Protein AF-A0A8X7RQM5-F1 (afdb_monomer)

Mean predicted aligned error: 11.2 Å

Foldseek 3Di:
DLVVLLVVLQVLVVVLVVCVPDPVCVVCDPVNSVVSVVVSVVSLVVSLCVLCVQLVVLADDPPDDDDDLVRLLSSLVSNVVSLVVSLVVQLQAARPDPVSLVVSLCVNLVPRLVRVQVSCVRRVVVNVVPPPCVVSCPDDSVVVSVSSVSGRHNPDPPPPPDDDDDDDDDDDDDDDDDDDDD

Structure (mmCIF, N/CA/C/O backbone):
data_AF-A0A8X7RQM5-F1
#
_entry.id   AF-A0A8X7RQM5-F1
#
loop_
_atom_site.group_PDB
_atom_site.id
_atom_site.type_symbol
_atom_site.label_atom_id
_atom_site.label_alt_id
_atom_site.label_comp_id
_atom_site.label_asym_id
_atom_site.label_entity_id
_atom_site.label_seq_id
_atom_site.pdbx_PDB_ins_code
_atom_site.Cartn_x
_atom_site.Cartn_y
_atom_site.Cartn_z
_atom_site.occupancy
_atom_site.B_iso_or_equiv
_atom_site.auth_seq_id
_atom_site.auth_comp_id
_atom_site.auth_asym_id
_atom_site.auth_atom_id
_atom_site.pdbx_PDB_model_num
ATOM 1 N N . MET A 1 1 ? 7.655 12.653 2.291 1.00 61.81 1 MET A N 1
ATOM 2 C CA . MET A 1 1 ? 8.590 11.586 1.865 1.00 61.81 1 MET A CA 1
ATOM 3 C C . MET A 1 1 ? 7.968 10.531 0.942 1.00 61.81 1 MET A C 1
ATOM 5 O O . MET A 1 1 ? 8.646 10.142 0.006 1.00 61.81 1 MET A O 1
ATOM 9 N N . CYS A 1 2 ? 6.712 10.083 1.116 1.00 83.50 2 CYS A N 1
ATOM 10 C CA . CYS A 1 2 ? 6.133 9.060 0.216 1.00 83.50 2 CYS A CA 1
ATOM 11 C C . CYS A 1 2 ? 6.064 9.507 -1.263 1.00 83.50 2 CYS A C 1
ATOM 13 O O . CYS A 1 2 ? 6.411 8.734 -2.148 1.00 83.50 2 CYS A O 1
ATOM 15 N N . LEU A 1 3 ? 5.742 10.779 -1.536 1.00 84.88 3 LEU A N 1
ATOM 16 C CA . LEU A 1 3 ? 5.613 11.294 -2.907 1.00 84.88 3 LEU A CA 1
ATOM 17 C C . LEU A 1 3 ? 6.927 11.230 -3.715 1.00 84.88 3 LEU A C 1
ATOM 19 O O . LEU A 1 3 ? 6.908 11.020 -4.922 1.00 84.88 3 LEU A O 1
ATOM 23 N N . SER A 1 4 ? 8.081 11.343 -3.052 1.00 88.38 4 SER A N 1
ATOM 24 C CA . SER A 1 4 ? 9.387 11.198 -3.705 1.00 88.38 4 SER A CA 1
ATOM 25 C C . SER A 1 4 ? 9.613 9.765 -4.195 1.00 88.38 4 SER A C 1
ATOM 27 O O . SER A 1 4 ? 10.085 9.564 -5.310 1.00 88.38 4 SER A O 1
ATOM 29 N N . TYR A 1 5 ? 9.238 8.760 -3.393 1.00 87.75 5 TYR A N 1
ATOM 30 C CA . TYR A 1 5 ? 9.305 7.359 -3.820 1.00 87.75 5 TYR A CA 1
ATOM 31 C C . TYR A 1 5 ? 8.313 7.064 -4.940 1.00 87.75 5 TYR A C 1
ATOM 33 O O . TYR A 1 5 ? 8.673 6.374 -5.886 1.00 87.75 5 TYR A O 1
ATOM 41 N N . PHE A 1 6 ? 7.111 7.635 -4.867 1.00 87.31 6 PHE A N 1
ATOM 42 C CA . PHE A 1 6 ? 6.110 7.534 -5.923 1.00 87.31 6 PHE A CA 1
ATOM 43 C C . PHE A 1 6 ? 6.647 8.022 -7.275 1.00 87.31 6 PHE A C 1
ATOM 45 O O . PHE A 1 6 ? 6.603 7.296 -8.266 1.00 87.31 6 PHE A O 1
ATOM 52 N N . PHE A 1 7 ? 7.239 9.220 -7.295 1.00 88.69 7 PHE A N 1
ATOM 53 C CA . PHE A 1 7 ? 7.848 9.776 -8.499 1.00 88.69 7 PHE A CA 1
ATOM 54 C C . PHE A 1 7 ? 8.949 8.859 -9.047 1.00 88.69 7 PHE A C 1
ATOM 56 O O . PHE A 1 7 ? 8.970 8.567 -10.240 1.00 88.69 7 PHE A O 1
ATOM 63 N N . ILE A 1 8 ? 9.837 8.356 -8.185 1.00 90.56 8 ILE A N 1
ATOM 64 C CA . ILE A 1 8 ? 10.909 7.440 -8.600 1.00 90.56 8 ILE A CA 1
ATOM 65 C C . ILE A 1 8 ? 10.337 6.158 -9.211 1.00 90.56 8 ILE A C 1
ATOM 67 O O . ILE A 1 8 ? 10.833 5.713 -10.241 1.00 90.56 8 ILE A O 1
ATOM 71 N N . VAL A 1 9 ? 9.311 5.573 -8.596 1.00 91.62 9 VAL A N 1
ATOM 72 C CA . VAL A 1 9 ? 8.673 4.337 -9.064 1.00 91.62 9 VAL A CA 1
ATOM 73 C C . VAL A 1 9 ? 8.068 4.527 -10.455 1.00 91.62 9 VAL A C 1
A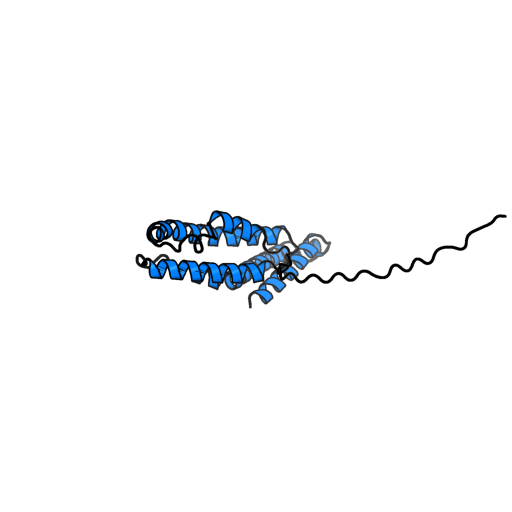TOM 75 O O . VAL A 1 9 ? 8.386 3.744 -11.347 1.00 91.62 9 VAL A O 1
ATOM 78 N N . ASN A 1 10 ? 7.294 5.595 -10.672 1.00 91.50 10 ASN A N 1
ATOM 79 C CA . ASN A 1 10 ? 6.702 5.893 -11.981 1.00 91.50 10 ASN A CA 1
ATOM 80 C C . ASN A 1 10 ? 7.767 6.105 -13.062 1.00 91.50 10 ASN A C 1
ATOM 82 O O . ASN A 1 10 ? 7.733 5.459 -14.107 1.00 91.50 10 ASN A O 1
ATOM 86 N N . ASN A 1 11 ? 8.746 6.975 -12.797 1.00 93.88 11 ASN A N 1
ATOM 87 C CA . ASN A 1 11 ? 9.779 7.295 -13.783 1.00 93.88 11 ASN A CA 1
ATOM 88 C C . ASN A 1 11 ? 10.662 6.084 -14.099 1.00 93.88 11 ASN A C 1
ATOM 90 O O . ASN A 1 11 ? 10.985 5.827 -15.257 1.00 93.88 11 ASN A O 1
ATOM 94 N N . LEU A 1 12 ? 11.057 5.319 -13.081 1.00 92.75 12 LEU A N 1
ATOM 95 C CA . LEU A 1 12 ? 11.904 4.150 -13.282 1.00 92.75 12 LEU A CA 1
ATOM 96 C C . LEU A 1 12 ? 11.155 3.039 -14.023 1.00 92.75 12 LEU A C 1
ATOM 98 O O . LEU A 1 12 ? 11.743 2.403 -14.895 1.00 92.75 12 LEU A O 1
ATOM 102 N N . GLN A 1 13 ? 9.870 2.838 -13.723 1.00 93.50 13 GLN A N 1
ATOM 103 C CA . GLN A 1 13 ? 9.036 1.892 -14.457 1.00 93.50 13 GLN A CA 1
ATOM 104 C C . GLN A 1 13 ? 8.901 2.296 -15.928 1.00 93.50 13 GLN A C 1
ATOM 106 O O . GLN A 1 13 ? 9.092 1.450 -16.800 1.00 93.50 13 GLN A O 1
ATOM 111 N N . PHE A 1 14 ? 8.669 3.580 -16.216 1.00 93.75 14 PHE A N 1
ATOM 112 C CA . PHE A 1 14 ? 8.639 4.093 -17.587 1.00 93.75 14 PHE A CA 1
ATOM 113 C C . PHE A 1 14 ? 9.943 3.790 -18.340 1.00 93.75 14 PHE A C 1
ATOM 115 O O . PHE A 1 14 ? 9.919 3.264 -19.456 1.00 93.75 14 PHE A O 1
ATOM 122 N N . VAL A 1 15 ? 11.094 4.052 -17.714 1.00 94.94 15 VAL A N 1
ATOM 123 C CA . VAL A 1 15 ? 12.411 3.749 -18.293 1.00 94.94 15 VAL A CA 1
ATOM 124 C C . VAL A 1 15 ? 12.578 2.246 -18.540 1.00 94.94 15 VAL A C 1
ATOM 126 O O . VAL A 1 15 ? 13.011 1.851 -19.620 1.00 94.94 15 VAL A O 1
ATOM 129 N N . VAL A 1 16 ? 12.201 1.393 -17.583 1.00 94.75 16 VAL A N 1
ATOM 130 C CA . VAL A 1 16 ? 12.267 -0.073 -17.724 1.00 94.75 16 VAL A CA 1
ATOM 131 C C . VAL A 1 16 ? 11.396 -0.559 -18.885 1.00 94.75 16 VAL A C 1
ATOM 133 O O . VAL A 1 16 ? 11.859 -1.351 -19.708 1.00 94.75 16 VAL A O 1
ATOM 136 N N . VAL A 1 17 ? 10.158 -0.071 -18.996 1.00 93.38 17 VAL A N 1
ATOM 137 C CA . VAL A 1 17 ? 9.234 -0.417 -20.090 1.00 93.38 17 VAL A CA 1
ATOM 138 C C . VAL A 1 17 ? 9.771 0.065 -21.439 1.00 93.38 17 VAL A C 1
ATOM 140 O O . VAL A 1 17 ? 9.736 -0.684 -22.420 1.00 93.38 17 VAL A O 1
ATOM 143 N N . THR A 1 18 ? 10.331 1.273 -21.488 1.00 94.38 18 THR A N 1
ATOM 144 C CA . THR A 1 18 ? 10.939 1.844 -22.699 1.00 94.38 18 THR A CA 1
ATOM 145 C C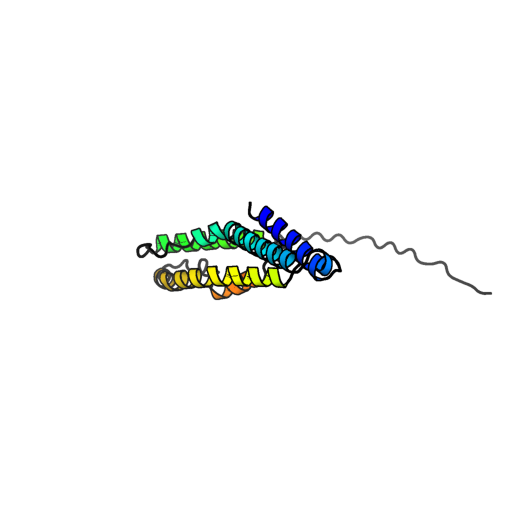 . THR A 1 18 ? 12.146 1.027 -23.147 1.00 94.38 18 THR A C 1
ATOM 147 O O . THR A 1 18 ? 12.256 0.661 -24.315 1.00 94.38 18 THR A O 1
ATOM 150 N N . VAL A 1 19 ? 13.047 0.664 -22.232 1.00 94.44 19 VAL A N 1
ATOM 151 C CA . VAL A 1 19 ? 14.195 -0.185 -22.576 1.00 94.44 19 VAL A CA 1
ATOM 152 C C . VAL A 1 19 ? 13.724 -1.551 -23.061 1.00 94.44 19 VAL A C 1
ATOM 154 O O . VAL A 1 19 ? 14.210 -2.018 -24.087 1.00 94.44 19 VAL A O 1
ATOM 157 N N . ARG A 1 20 ? 12.740 -2.164 -22.389 1.00 93.69 20 ARG A N 1
ATOM 158 C CA . ARG A 1 20 ? 12.203 -3.484 -22.757 1.00 93.69 20 ARG A CA 1
ATOM 159 C C . ARG A 1 20 ? 11.578 -3.509 -24.157 1.00 93.69 20 ARG A C 1
ATOM 161 O O . ARG A 1 20 ? 11.661 -4.534 -24.826 1.00 93.69 20 ARG A O 1
ATOM 168 N N . SER A 1 21 ? 10.953 -2.411 -24.579 1.00 93.69 21 SER A N 1
ATOM 169 C CA . SER A 1 21 ? 10.219 -2.300 -25.850 1.00 93.69 21 SER A CA 1
ATOM 170 C C . SER A 1 21 ? 11.042 -1.737 -27.015 1.00 93.69 21 SER A C 1
ATOM 172 O O . SER A 1 21 ? 10.565 -1.720 -28.148 1.00 93.69 21 SER A O 1
ATOM 174 N N . THR A 1 22 ? 12.281 -1.302 -26.776 1.00 95.25 22 THR A N 1
ATOM 175 C CA . THR A 1 22 ? 13.146 -0.692 -27.797 1.00 95.25 22 THR A CA 1
ATOM 176 C C . THR A 1 22 ? 14.409 -1.516 -28.045 1.00 95.25 22 THR A C 1
ATOM 178 O O . THR A 1 22 ? 14.737 -2.457 -27.322 1.00 95.25 22 THR A O 1
ATOM 181 N N . ARG A 1 23 ? 15.189 -1.119 -29.059 1.00 94.25 23 ARG A N 1
ATOM 182 C CA . ARG A 1 23 ? 16.509 -1.709 -29.358 1.00 94.25 23 ARG A CA 1
ATOM 183 C C . ARG A 1 23 ? 17.528 -1.526 -28.225 1.00 94.25 23 ARG A C 1
ATOM 185 O O . ARG A 1 23 ? 18.587 -2.143 -28.248 1.00 94.25 23 ARG A O 1
ATOM 192 N N . LEU A 1 24 ? 17.220 -0.707 -27.217 1.00 94.12 24 LEU A N 1
ATOM 193 C CA . LEU A 1 24 ? 18.066 -0.564 -26.035 1.00 94.12 24 LEU A CA 1
ATOM 194 C C . LEU A 1 24 ? 18.160 -1.871 -25.246 1.00 94.12 24 LEU A C 1
ATOM 196 O O . LEU A 1 24 ? 19.205 -2.117 -24.650 1.00 94.12 24 LEU A O 1
ATOM 200 N N . LYS A 1 25 ? 17.143 -2.746 -25.298 1.00 94.12 25 LYS A N 1
ATOM 201 C CA . LYS A 1 25 ? 17.209 -4.070 -24.666 1.00 94.12 25 LYS A CA 1
ATOM 202 C C . LYS A 1 25 ? 18.421 -4.878 -25.139 1.00 94.12 25 LYS A C 1
ATOM 204 O O . LYS A 1 25 ? 19.134 -5.428 -24.309 1.00 94.12 25 LYS A O 1
ATOM 209 N N . SER A 1 26 ? 18.684 -4.931 -26.448 1.00 93.81 26 SER A N 1
ATOM 210 C CA . SER A 1 26 ? 19.821 -5.694 -26.987 1.00 93.81 26 SER A CA 1
ATOM 211 C C . SER A 1 26 ? 21.176 -5.060 -26.674 1.00 93.81 26 SER A C 1
ATOM 213 O O . SER A 1 26 ? 22.181 -5.758 -26.679 1.00 93.81 26 SER A O 1
ATOM 215 N N . LEU A 1 27 ? 21.210 -3.749 -26.414 1.00 95.38 27 LEU A N 1
ATOM 216 C CA . LEU A 1 27 ? 22.435 -3.027 -26.055 1.00 95.38 27 LEU A CA 1
ATOM 217 C C . LEU A 1 27 ? 22.758 -3.139 -24.560 1.00 95.38 27 LEU A C 1
ATOM 219 O O . LEU A 1 27 ? 23.921 -3.259 -24.192 1.00 95.38 27 LEU A O 1
ATOM 223 N N . LEU A 1 28 ? 21.738 -3.074 -23.701 1.00 95.31 28 LEU A N 1
ATOM 224 C CA . LEU A 1 28 ? 21.888 -3.071 -22.243 1.00 95.31 28 LEU A CA 1
ATOM 225 C C . LEU A 1 28 ? 21.843 -4.478 -21.629 1.00 95.31 28 LEU A C 1
ATOM 227 O O . LEU A 1 28 ? 22.391 -4.686 -20.548 1.00 95.31 28 LEU A O 1
ATOM 231 N N . GLY A 1 29 ? 21.206 -5.432 -22.309 1.00 94.56 29 GLY A N 1
ATOM 232 C CA . GLY A 1 29 ? 21.066 -6.815 -21.861 1.00 94.56 29 GLY A CA 1
ATOM 233 C C . GLY A 1 29 ? 19.965 -7.038 -20.817 1.00 94.56 29 GLY A C 1
ATOM 234 O O . GLY A 1 29 ? 19.431 -6.107 -20.205 1.00 94.56 29 GLY A O 1
ATOM 235 N N . ASP A 1 30 ? 19.622 -8.311 -20.604 1.00 94.44 30 ASP A N 1
ATOM 236 C CA . ASP A 1 30 ? 18.567 -8.730 -19.668 1.00 94.44 30 ASP A CA 1
ATOM 237 C C . ASP A 1 30 ? 18.955 -8.524 -18.190 1.00 94.44 30 ASP A C 1
ATOM 239 O O . ASP A 1 30 ? 18.091 -8.251 -17.350 1.00 94.44 30 ASP A O 1
ATOM 243 N N . ASP A 1 31 ? 20.250 -8.565 -17.863 1.00 95.69 31 ASP A N 1
ATOM 244 C CA . ASP A 1 31 ? 20.752 -8.297 -16.507 1.00 95.69 31 ASP A CA 1
ATOM 245 C C . ASP A 1 31 ? 20.433 -6.870 -16.057 1.00 95.69 31 ASP A C 1
ATOM 247 O O . ASP A 1 31 ? 20.040 -6.624 -14.910 1.00 95.69 31 ASP A O 1
ATOM 251 N N . TRP A 1 32 ? 20.559 -5.912 -16.981 1.00 96.50 32 TRP A N 1
ATOM 252 C CA . TRP A 1 32 ? 20.212 -4.525 -16.717 1.00 96.50 32 TRP A CA 1
ATOM 253 C C . TRP A 1 32 ? 18.722 -4.399 -16.394 1.00 96.50 32 TRP A C 1
ATOM 255 O O . TRP A 1 32 ? 18.376 -3.770 -15.391 1.00 96.50 32 TRP A O 1
ATOM 265 N N . LEU A 1 33 ? 17.846 -5.040 -17.177 1.00 94.69 33 LEU A N 1
ATOM 266 C CA . LEU A 1 33 ? 16.399 -5.033 -16.933 1.00 94.69 33 LEU A CA 1
ATOM 267 C C . LEU A 1 33 ? 16.067 -5.643 -15.572 1.00 94.69 33 LEU A C 1
ATOM 269 O O . LEU A 1 33 ? 15.414 -4.992 -14.756 1.00 94.69 33 LEU A O 1
ATOM 273 N N . THR A 1 34 ? 16.599 -6.829 -15.284 1.00 95.25 34 THR A N 1
ATOM 274 C CA . THR A 1 34 ? 16.370 -7.546 -14.021 1.00 95.25 34 THR A CA 1
ATOM 275 C C . THR A 1 34 ? 16.760 -6.692 -12.811 1.00 95.25 34 THR A C 1
ATOM 277 O O . THR A 1 34 ? 16.004 -6.570 -11.840 1.00 95.25 34 THR A O 1
ATOM 280 N N . LYS A 1 35 ? 17.920 -6.025 -12.876 1.00 96.38 35 LYS A N 1
ATOM 281 C CA . LYS A 1 35 ? 18.400 -5.128 -11.817 1.00 96.38 35 LYS A CA 1
ATOM 282 C C . LYS A 1 35 ? 17.489 -3.914 -11.621 1.00 96.38 35 LYS A C 1
ATOM 284 O O . LYS A 1 35 ? 17.233 -3.518 -10.481 1.00 96.38 35 LYS A O 1
ATOM 289 N N . HIS A 1 36 ? 17.009 -3.306 -12.704 1.00 95.69 36 HIS A N 1
ATOM 290 C CA . HIS A 1 36 ? 16.169 -2.109 -12.618 1.00 95.69 36 HIS A CA 1
ATOM 291 C C . HIS A 1 36 ? 14.736 -2.448 -12.195 1.00 95.69 36 HIS A C 1
ATOM 293 O O . HIS A 1 36 ? 14.182 -1.732 -11.365 1.00 95.69 36 HIS A O 1
ATOM 299 N N . GLU A 1 37 ? 14.181 -3.579 -12.627 1.00 93.44 37 GLU A N 1
ATOM 300 C CA . GLU A 1 37 ? 12.908 -4.110 -12.121 1.00 93.44 37 GLU A CA 1
ATOM 301 C C . GLU A 1 37 ? 12.965 -4.396 -10.614 1.00 93.44 37 GLU A C 1
ATOM 303 O O . GLU A 1 37 ? 12.049 -4.040 -9.871 1.00 93.44 37 GLU A O 1
ATOM 308 N N . ALA A 1 38 ? 14.062 -4.987 -10.128 1.00 94.56 38 ALA A N 1
ATOM 309 C CA . ALA A 1 38 ? 14.270 -5.180 -8.692 1.00 94.56 38 ALA A CA 1
ATOM 310 C C . ALA A 1 38 ? 14.309 -3.845 -7.932 1.00 94.56 38 ALA A C 1
ATOM 312 O O . ALA A 1 38 ? 13.778 -3.733 -6.824 1.00 94.56 38 ALA A O 1
ATOM 313 N N . LYS A 1 39 ? 14.887 -2.809 -8.545 1.00 94.75 39 LYS A N 1
ATOM 314 C CA . LYS A 1 39 ? 14.932 -1.462 -7.976 1.00 94.75 39 LYS A CA 1
ATOM 315 C C . LYS A 1 39 ? 13.548 -0.798 -7.957 1.00 94.75 39 LYS A C 1
ATOM 317 O O . LYS A 1 39 ? 13.215 -0.188 -6.942 1.00 94.75 39 LYS A O 1
ATOM 322 N N . VAL A 1 40 ? 12.732 -0.963 -9.007 1.00 93.81 40 VAL A N 1
ATOM 323 C CA . VAL A 1 40 ? 11.319 -0.527 -9.019 1.00 93.81 40 VAL A CA 1
ATOM 324 C C . VAL A 1 40 ? 10.571 -1.163 -7.853 1.00 93.81 40 VAL A C 1
ATOM 326 O O . VAL A 1 40 ? 10.003 -0.437 -7.039 1.00 93.81 40 VAL A O 1
ATOM 329 N N . ARG A 1 41 ? 10.649 -2.494 -7.706 1.00 93.19 41 ARG A N 1
ATOM 330 C CA . ARG A 1 41 ? 10.003 -3.221 -6.599 1.00 93.19 41 ARG A CA 1
ATOM 331 C C . ARG A 1 41 ? 10.444 -2.703 -5.230 1.00 93.19 41 ARG A C 1
ATOM 333 O O . ARG A 1 41 ? 9.601 -2.373 -4.403 1.00 93.19 41 ARG A O 1
ATOM 340 N N . SER A 1 42 ? 11.748 -2.525 -5.017 1.00 94.12 42 SER A N 1
ATOM 341 C CA . SER A 1 42 ? 12.269 -1.997 -3.747 1.00 94.12 42 SER A CA 1
ATOM 342 C C . SER A 1 42 ? 11.753 -0.587 -3.425 1.00 94.12 42 SER A C 1
ATOM 344 O O . SER A 1 42 ? 11.474 -0.276 -2.265 1.00 94.12 42 SER A O 1
ATOM 346 N N . TYR A 1 43 ? 11.621 0.296 -4.420 1.00 93.75 43 TYR A N 1
ATOM 347 C CA . TYR A 1 43 ? 11.050 1.624 -4.181 1.00 93.75 43 TYR A CA 1
ATOM 348 C C . TYR A 1 43 ? 9.535 1.594 -3.997 1.00 93.75 43 TYR A C 1
ATOM 350 O O . TYR A 1 43 ? 9.036 2.366 -3.179 1.00 93.75 43 TYR A O 1
ATOM 358 N N . ALA A 1 44 ? 8.820 0.700 -4.682 1.00 92.88 44 ALA A N 1
ATOM 359 C CA . ALA A 1 44 ? 7.388 0.503 -4.482 1.00 92.88 44 ALA A CA 1
ATOM 360 C C . ALA A 1 44 ? 7.092 0.047 -3.045 1.00 92.88 44 ALA A C 1
ATOM 362 O O . ALA A 1 44 ? 6.224 0.615 -2.389 1.00 92.88 44 ALA A O 1
ATOM 363 N N . GLU A 1 45 ? 7.889 -0.871 -2.495 1.00 92.56 45 GLU A N 1
ATOM 364 C CA . GLU A 1 45 ? 7.791 -1.290 -1.090 1.00 92.56 45 GLU A CA 1
ATOM 365 C C . GLU A 1 45 ? 8.066 -0.138 -0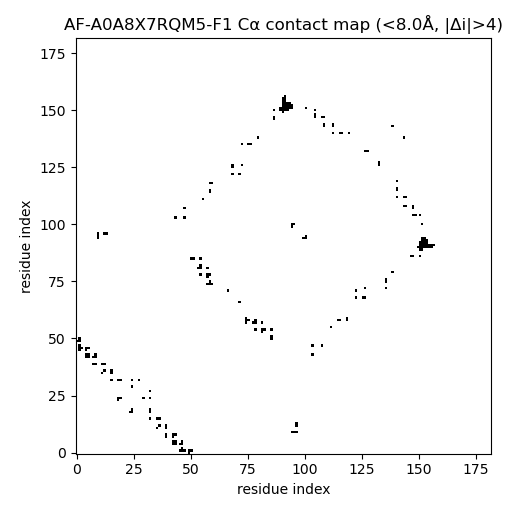.109 1.00 92.56 45 GLU A C 1
ATOM 367 O O . GLU A 1 45 ? 7.363 0.023 0.892 1.00 92.56 45 GLU A O 1
ATOM 372 N N . LYS A 1 46 ? 9.075 0.701 -0.388 1.00 93.31 46 LYS A N 1
ATOM 373 C CA . LYS A 1 46 ? 9.379 1.889 0.433 1.00 93.31 46 LYS A CA 1
ATOM 374 C C . LYS A 1 46 ? 8.256 2.916 0.376 1.00 93.31 46 LYS A C 1
ATOM 376 O O . LYS A 1 46 ? 7.915 3.496 1.408 1.00 93.31 46 LYS A O 1
ATOM 381 N N . TYR A 1 47 ? 7.695 3.135 -0.810 1.00 93.50 47 TYR A N 1
ATOM 382 C CA . TYR A 1 47 ? 6.522 3.973 -1.005 1.00 93.50 47 TYR A CA 1
ATOM 383 C C . TYR A 1 47 ? 5.346 3.442 -0.184 1.00 93.50 47 TYR A C 1
ATOM 385 O O . TYR A 1 47 ? 4.801 4.187 0.625 1.00 93.50 47 TYR A O 1
ATOM 393 N N . GLU A 1 48 ? 5.016 2.158 -0.332 1.00 93.12 48 GLU A N 1
ATOM 394 C CA . GLU A 1 48 ? 3.909 1.501 0.360 1.00 93.12 48 GLU A CA 1
ATOM 395 C C . GLU A 1 48 ? 4.046 1.665 1.878 1.00 93.12 48 GLU A C 1
ATOM 397 O O . GLU A 1 48 ? 3.154 2.195 2.543 1.00 93.12 48 GLU A O 1
ATOM 402 N N . LYS A 1 49 ? 5.218 1.324 2.422 1.00 93.25 49 LYS A N 1
ATOM 403 C CA . LYS A 1 49 ? 5.510 1.491 3.846 1.00 93.25 49 LYS A CA 1
ATOM 404 C C . LYS A 1 49 ? 5.342 2.946 4.282 1.00 93.25 49 LYS A C 1
ATOM 406 O O . LYS A 1 49 ? 4.675 3.210 5.275 1.00 93.25 49 LYS A O 1
ATOM 411 N N . ALA A 1 50 ? 5.916 3.897 3.548 1.00 92.75 50 ALA A N 1
ATOM 412 C CA . ALA A 1 50 ? 5.852 5.312 3.905 1.00 92.75 50 ALA A CA 1
ATOM 413 C C . ALA A 1 50 ? 4.435 5.905 3.789 1.00 92.75 50 ALA A C 1
ATOM 415 O O . ALA A 1 50 ? 4.088 6.797 4.561 1.00 92.75 50 ALA A O 1
ATOM 416 N N . ALA A 1 51 ? 3.635 5.441 2.829 1.00 92.62 51 ALA A N 1
ATOM 417 C CA . ALA A 1 51 ? 2.280 5.924 2.577 1.00 92.62 51 ALA A CA 1
ATOM 418 C C . ALA A 1 51 ? 1.272 5.389 3.603 1.00 92.62 51 ALA A C 1
ATOM 420 O O . ALA A 1 51 ? 0.375 6.124 4.017 1.00 92.62 51 ALA A O 1
ATOM 421 N N . TRP A 1 52 ? 1.444 4.140 4.043 1.00 94.81 52 TRP A N 1
ATOM 422 C CA . TRP A 1 52 ? 0.460 3.427 4.860 1.00 94.81 52 TRP A CA 1
ATOM 423 C C . TRP A 1 52 ? 0.886 3.218 6.317 1.00 94.81 52 TRP A C 1
ATOM 425 O O . TRP A 1 52 ? 0.085 2.737 7.115 1.00 94.81 52 TRP A O 1
ATOM 435 N N . THR A 1 53 ? 2.099 3.626 6.717 1.00 94.50 53 THR A N 1
ATOM 436 C CA . THR A 1 53 ? 2.612 3.420 8.089 1.00 94.50 53 THR A CA 1
ATOM 437 C C . THR A 1 53 ? 1.666 3.918 9.180 1.00 94.50 53 THR A C 1
ATOM 439 O O . THR A 1 53 ? 1.523 3.250 10.198 1.00 94.50 53 THR A O 1
ATOM 442 N N . ASN A 1 54 ? 0.998 5.058 8.981 1.00 93.56 54 ASN A N 1
ATOM 443 C CA . ASN A 1 54 ? 0.082 5.611 9.981 1.00 93.56 54 ASN A CA 1
ATOM 444 C C . ASN A 1 54 ? -1.212 4.797 10.076 1.00 93.56 54 ASN A C 1
ATOM 446 O O . ASN A 1 54 ? -1.763 4.652 11.161 1.00 93.56 54 ASN A O 1
ATOM 450 N N . VAL A 1 55 ? -1.665 4.229 8.955 1.00 94.56 55 VAL A N 1
ATOM 451 C CA . VAL A 1 55 ? -2.823 3.330 8.918 1.00 94.56 55 VAL A CA 1
ATOM 452 C C . VAL A 1 55 ? -2.493 2.042 9.665 1.00 94.56 55 VAL A C 1
ATOM 454 O O . VAL A 1 55 ? -3.237 1.651 10.555 1.00 94.56 55 VAL A O 1
ATOM 457 N N . PHE A 1 56 ? -1.337 1.430 9.415 1.00 93.06 56 PHE A N 1
ATOM 458 C CA . PHE A 1 56 ? -0.926 0.241 10.168 1.00 93.06 56 PHE A CA 1
ATOM 459 C C . PHE A 1 56 ? -0.705 0.538 11.656 1.00 93.06 56 PHE A C 1
ATOM 461 O O . PHE A 1 56 ? -1.174 -0.211 12.505 1.00 93.06 56 PHE A O 1
ATOM 468 N N . ALA A 1 57 ? -0.075 1.666 11.993 1.00 92.88 57 ALA A N 1
ATOM 469 C CA . ALA A 1 57 ? 0.122 2.075 13.383 1.00 92.88 57 ALA A CA 1
ATOM 470 C C . ALA A 1 57 ? -1.191 2.416 14.107 1.00 92.88 57 ALA A C 1
ATOM 472 O O . ALA A 1 57 ? -1.213 2.457 15.339 1.00 92.88 57 ALA A O 1
ATOM 473 N N . SER A 1 58 ? -2.272 2.687 13.364 1.00 92.00 58 SER A N 1
ATOM 474 C CA . SER A 1 58 ? -3.596 2.978 13.917 1.00 92.00 58 SER A CA 1
ATOM 475 C C . SER A 1 58 ? -4.320 1.747 14.476 1.00 92.00 58 SER A C 1
ATOM 477 O O . SER A 1 58 ? -5.227 1.891 15.301 1.00 92.00 58 SER A O 1
ATOM 479 N N . LEU A 1 59 ? -3.878 0.551 14.085 1.00 89.94 59 LEU A N 1
ATOM 480 C CA . LEU A 1 59 ? -4.353 -0.716 14.625 1.00 89.94 59 LEU A CA 1
ATOM 481 C C . LEU A 1 59 ? -3.648 -1.037 15.951 1.00 89.94 59 LEU A C 1
ATOM 483 O O . LEU A 1 59 ? -2.516 -0.594 16.179 1.00 89.94 59 LEU A O 1
ATOM 487 N N . PRO A 1 60 ? -4.300 -1.779 16.857 1.00 86.50 60 PRO A N 1
ATOM 488 C CA . PRO A 1 60 ? -3.642 -2.254 18.063 1.00 86.50 60 PRO A CA 1
ATOM 489 C C . PRO A 1 60 ? -2.568 -3.293 17.733 1.00 86.50 60 PRO A C 1
ATOM 491 O O . PRO A 1 60 ? -2.699 -4.076 16.794 1.00 86.50 60 PRO A O 1
ATOM 494 N N . ALA A 1 61 ? -1.501 -3.322 18.534 1.00 81.12 61 ALA A N 1
ATOM 495 C CA . ALA A 1 61 ? -0.471 -4.343 18.399 1.00 81.12 61 ALA A CA 1
ATOM 496 C C . ALA A 1 61 ? -1.065 -5.738 18.656 1.00 81.12 61 ALA A C 1
ATOM 498 O O . ALA A 1 61 ? -1.844 -5.917 19.592 1.00 81.12 61 ALA A O 1
ATOM 499 N N . LYS A 1 62 ? -0.643 -6.748 17.884 1.00 72.88 62 LYS A N 1
ATOM 500 C CA . LYS A 1 62 ? -1.100 -8.142 18.058 1.00 72.88 62 LYS A CA 1
ATOM 501 C C . LYS A 1 62 ? -0.828 -8.707 19.455 1.00 72.88 62 LYS A C 1
ATOM 503 O O . LYS A 1 62 ? -1.549 -9.579 19.920 1.00 72.88 62 LYS A O 1
ATOM 508 N N . THR A 1 63 ? 0.205 -8.198 20.122 1.00 71.44 63 THR A N 1
ATOM 509 C CA . THR A 1 63 ? 0.610 -8.576 21.482 1.00 71.44 63 THR A CA 1
ATOM 510 C C . THR A 1 63 ? -0.111 -7.791 22.577 1.00 71.44 63 THR A C 1
ATOM 512 O O . THR A 1 63 ? 0.152 -8.012 23.757 1.00 71.44 63 THR A O 1
ATOM 515 N N . SER A 1 64 ? -0.987 -6.851 22.212 1.00 69.69 64 SER A N 1
ATOM 516 C CA . SER A 1 64 ? -1.732 -6.054 23.180 1.00 69.69 64 SER A CA 1
ATOM 517 C C . SER A 1 64 ? -2.701 -6.938 23.964 1.00 69.69 64 SER A C 1
ATOM 519 O O . SER A 1 64 ? -3.348 -7.833 23.408 1.00 69.69 64 SER A O 1
ATOM 521 N N . ALA A 1 65 ? -2.801 -6.669 25.268 1.00 72.69 65 ALA A N 1
ATOM 522 C CA . ALA A 1 65 ? -3.855 -7.221 26.103 1.00 72.69 65 ALA A CA 1
ATOM 523 C C . ALA A 1 65 ? -5.236 -6.874 25.517 1.00 72.69 65 ALA A C 1
ATOM 525 O O . ALA A 1 65 ? -5.383 -6.001 24.661 1.00 72.69 65 ALA A O 1
ATOM 526 N N . LYS A 1 66 ? -6.268 -7.592 25.962 1.00 81.25 66 LYS A N 1
ATOM 527 C CA . LYS A 1 66 ? -7.638 -7.346 25.510 1.00 81.25 66 LYS A CA 1
ATOM 528 C C . LYS A 1 66 ? -8.019 -5.892 25.829 1.00 81.25 66 LYS A C 1
ATOM 530 O O . LYS A 1 66 ? -8.038 -5.525 26.998 1.00 81.25 66 LYS A O 1
ATOM 535 N N . LEU A 1 67 ? -8.285 -5.101 24.789 1.00 85.62 67 LEU A N 1
ATOM 536 C CA . LEU A 1 67 ? -8.648 -3.687 24.923 1.00 85.62 67 LEU A CA 1
ATOM 537 C C . LEU A 1 67 ? -10.000 -3.516 25.625 1.00 85.62 67 LEU A C 1
ATOM 539 O O . LEU A 1 67 ? -10.885 -4.370 25.481 1.00 85.62 67 LEU A O 1
ATOM 543 N N . SER A 1 68 ? -10.173 -2.390 26.319 1.00 87.75 68 SER A N 1
ATOM 544 C CA . SER A 1 68 ? -11.483 -1.921 26.782 1.00 87.75 68 SER A CA 1
ATOM 545 C C . SER A 1 68 ? -12.366 -1.466 25.607 1.00 87.75 68 SER A C 1
ATOM 547 O O . SER A 1 68 ? -11.900 -1.280 24.476 1.00 87.75 68 SER A O 1
ATOM 549 N N . ALA A 1 69 ? -13.660 -1.253 25.867 1.00 84.56 69 ALA A N 1
ATOM 550 C CA . ALA A 1 69 ? -14.585 -0.723 24.864 1.00 84.56 69 ALA A CA 1
ATOM 551 C C . ALA A 1 69 ? -14.201 0.707 24.439 1.00 84.56 69 ALA A C 1
ATOM 553 O O . ALA A 1 69 ? -14.245 1.036 23.247 1.00 84.56 69 ALA A O 1
ATOM 554 N N . GLU A 1 70 ? -13.763 1.556 25.377 1.00 84.81 70 GLU A N 1
ATOM 555 C CA . GLU A 1 70 ? -13.342 2.925 25.054 1.00 84.81 70 GLU A CA 1
ATOM 556 C C . GLU A 1 70 ? -12.051 2.945 24.222 1.00 84.81 70 GLU A C 1
ATOM 558 O O . GLU A 1 70 ? -11.929 3.714 23.258 1.00 84.81 70 GLU A O 1
ATOM 563 N N . GLU A 1 71 ? -11.097 2.070 24.547 1.00 87.88 71 GLU A N 1
ATOM 564 C CA . GLU A 1 71 ? -9.840 1.923 23.808 1.00 87.88 71 GLU A CA 1
ATOM 565 C C . GLU A 1 71 ? -10.082 1.415 22.384 1.00 87.88 71 GLU A C 1
ATOM 567 O O . GLU A 1 71 ? -9.546 1.976 21.421 1.00 87.88 71 GLU A O 1
ATOM 572 N N . ALA A 1 72 ? -10.935 0.398 22.226 1.00 87.12 72 ALA A N 1
ATOM 573 C CA . ALA A 1 72 ? -11.324 -0.124 20.920 1.00 87.12 72 ALA A CA 1
ATOM 574 C C . ALA A 1 72 ? -12.017 0.953 20.072 1.00 87.12 72 ALA A C 1
ATOM 576 O O . ALA A 1 72 ? -11.648 1.157 18.912 1.00 87.12 72 ALA A O 1
ATOM 577 N N . THR A 1 73 ? -12.953 1.708 20.658 1.00 85.12 73 THR A N 1
ATOM 578 C CA . THR A 1 73 ? -13.625 2.839 19.994 1.00 85.12 73 THR A CA 1
ATOM 579 C C . THR A 1 73 ? -12.623 3.888 19.514 1.00 85.12 73 THR A C 1
ATOM 581 O O . THR A 1 73 ? -12.704 4.375 18.382 1.00 85.12 73 THR A O 1
ATOM 584 N N . THR A 1 74 ? -11.647 4.227 20.354 1.00 88.06 74 THR A N 1
ATOM 585 C CA . THR A 1 74 ? -10.581 5.176 20.009 1.00 88.06 74 THR A CA 1
ATOM 586 C C . THR A 1 74 ? -9.715 4.649 18.864 1.00 88.06 74 THR A C 1
ATOM 588 O O . THR A 1 74 ? -9.391 5.399 17.939 1.00 88.06 74 THR A O 1
ATOM 591 N N . CYS A 1 75 ? -9.399 3.352 18.863 1.00 89.81 75 CYS A N 1
ATOM 592 C CA . CYS A 1 75 ? -8.671 2.706 17.773 1.00 89.81 75 CYS A CA 1
ATOM 593 C C . CYS A 1 75 ? -9.449 2.750 16.451 1.00 89.81 75 CYS A C 1
ATOM 595 O O . CYS A 1 75 ? -8.866 3.133 15.439 1.00 89.81 75 CYS A O 1
ATOM 597 N N . PHE A 1 76 ? -10.757 2.466 16.446 1.00 87.75 76 PHE A N 1
ATOM 598 C CA . PHE A 1 76 ? -11.586 2.586 15.237 1.00 87.75 76 PHE A CA 1
ATOM 599 C C . PHE A 1 76 ? -11.585 4.010 14.670 1.00 87.75 76 PHE A C 1
ATOM 601 O O . PHE A 1 76 ? -11.369 4.191 13.471 1.00 87.75 76 PHE A O 1
ATOM 608 N N . LYS A 1 77 ? -11.759 5.034 15.517 1.00 87.19 77 LYS A N 1
ATOM 609 C CA . LYS A 1 77 ? -11.712 6.445 15.084 1.00 87.19 77 LYS A CA 1
ATOM 610 C C . LYS A 1 77 ? -10.352 6.809 14.492 1.00 87.19 77 LYS A C 1
ATOM 612 O O . LYS A 1 77 ? -10.281 7.438 13.436 1.00 87.19 77 LYS A O 1
ATOM 617 N N . ARG A 1 78 ? -9.271 6.389 15.154 1.00 91.50 78 ARG A N 1
ATOM 618 C CA . ARG A 1 78 ? -7.893 6.623 14.704 1.00 91.50 78 ARG A CA 1
ATOM 619 C C . ARG A 1 78 ? -7.610 5.929 13.374 1.00 91.50 78 ARG A C 1
ATOM 621 O O . ARG A 1 78 ? -6.981 6.534 12.503 1.00 91.50 78 ARG A O 1
ATOM 628 N N . PHE A 1 79 ? -8.093 4.698 13.214 1.00 92.31 79 PHE A N 1
ATOM 629 C CA . PHE A 1 79 ? -7.999 3.948 11.968 1.00 92.31 79 PHE A CA 1
ATOM 630 C C . PHE A 1 79 ? -8.729 4.652 10.842 1.00 92.31 79 PHE A C 1
ATOM 632 O O . PHE A 1 79 ? -8.120 4.942 9.816 1.00 92.31 79 PHE A O 1
ATOM 639 N N . HIS A 1 80 ? -9.991 5.005 11.061 1.00 88.50 80 HIS A N 1
ATOM 640 C CA . HIS A 1 80 ? -10.801 5.679 10.061 1.00 88.50 80 HIS A CA 1
ATOM 641 C C . HIS A 1 80 ? -10.149 6.988 9.589 1.00 88.50 80 HIS A C 1
ATOM 643 O O . HIS A 1 80 ? -9.942 7.171 8.390 1.00 88.50 80 HIS A O 1
ATOM 649 N N . ALA A 1 81 ? -9.725 7.855 10.514 1.00 90.62 81 ALA A N 1
ATOM 650 C CA . ALA A 1 81 ? -9.055 9.106 10.163 1.00 90.62 81 ALA A CA 1
ATOM 651 C C . ALA A 1 81 ? -7.743 8.875 9.387 1.00 90.62 81 ALA A C 1
ATOM 653 O O . ALA A 1 81 ? -7.467 9.558 8.398 1.00 90.62 81 ALA A O 1
ATOM 654 N N . SER A 1 82 ? -6.942 7.890 9.809 1.00 93.00 82 SER A N 1
ATOM 655 C CA . SER A 1 82 ? -5.672 7.563 9.150 1.00 93.00 82 SER A CA 1
ATOM 656 C C . SER A 1 82 ? -5.891 6.994 7.748 1.00 93.00 82 SER A C 1
ATOM 658 O O . SER A 1 82 ? -5.201 7.401 6.812 1.00 93.00 82 SER A O 1
ATOM 660 N N . PHE A 1 83 ? -6.854 6.082 7.596 1.00 92.69 83 PHE A N 1
ATOM 661 C CA . PHE A 1 83 ? -7.207 5.461 6.322 1.00 92.69 83 PHE A CA 1
ATOM 662 C C . PHE A 1 83 ? -7.772 6.488 5.344 1.00 92.69 83 PHE A C 1
ATOM 664 O O . PHE A 1 83 ? -7.258 6.597 4.236 1.00 92.69 83 PHE A O 1
ATOM 671 N N . ALA A 1 84 ? -8.747 7.301 5.764 1.00 89.94 84 ALA A N 1
ATOM 672 C CA . ALA A 1 84 ? -9.314 8.361 4.933 1.00 89.94 84 ALA A CA 1
ATOM 673 C C . ALA A 1 84 ? -8.228 9.348 4.475 1.00 89.94 84 ALA A C 1
ATOM 675 O O . ALA A 1 84 ? -8.113 9.647 3.289 1.00 89.94 84 ALA A O 1
ATOM 676 N N . GLY A 1 85 ? -7.357 9.794 5.386 1.00 91.06 85 GLY A N 1
ATOM 677 C CA . GLY A 1 85 ? -6.252 10.689 5.041 1.00 91.06 85 GLY A CA 1
ATOM 678 C C . GLY A 1 85 ? -5.239 10.075 4.066 1.00 91.06 85 GLY A C 1
ATOM 679 O O . GLY A 1 85 ? -4.706 10.785 3.211 1.00 91.06 85 GLY A O 1
ATOM 680 N N . ALA A 1 86 ? -4.961 8.772 4.173 1.00 92.50 86 ALA A N 1
ATOM 681 C CA . ALA A 1 86 ? -4.117 8.061 3.216 1.00 92.50 86 ALA A CA 1
ATOM 682 C C . ALA A 1 86 ? -4.821 7.922 1.859 1.00 92.50 86 ALA A C 1
ATOM 684 O O . ALA A 1 86 ? -4.247 8.302 0.840 1.00 92.50 86 ALA A O 1
ATOM 685 N N . TYR A 1 87 ? -6.074 7.469 1.852 1.00 91.06 87 TYR A N 1
ATOM 686 C CA . TYR A 1 87 ? -6.896 7.298 0.658 1.00 91.06 87 TYR A CA 1
ATOM 687 C C . TYR A 1 87 ? -7.015 8.594 -0.154 1.00 91.06 87 TYR A C 1
ATOM 689 O O . TYR A 1 87 ? -6.723 8.594 -1.348 1.00 91.06 87 TYR A O 1
ATOM 697 N N . MET A 1 88 ? -7.327 9.725 0.487 1.00 88.88 88 MET A N 1
ATOM 698 C CA . MET A 1 88 ? -7.417 11.035 -0.181 1.00 88.88 88 MET A CA 1
ATOM 699 C C . MET A 1 88 ? -6.098 11.442 -0.855 1.00 88.88 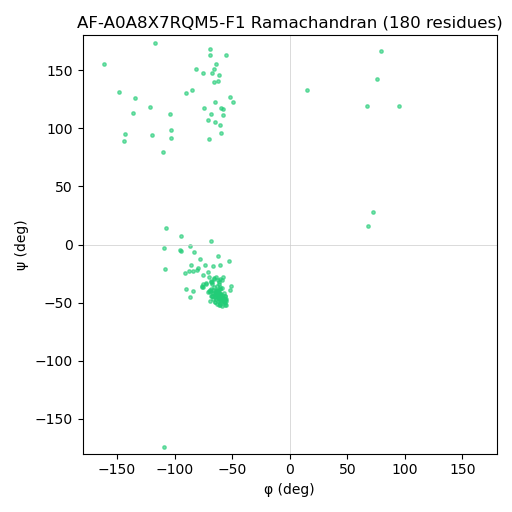88 MET A C 1
ATOM 701 O O . MET A 1 88 ? -6.089 12.018 -1.938 1.00 88.88 88 MET A O 1
ATOM 705 N N . LYS A 1 89 ? -4.955 11.135 -0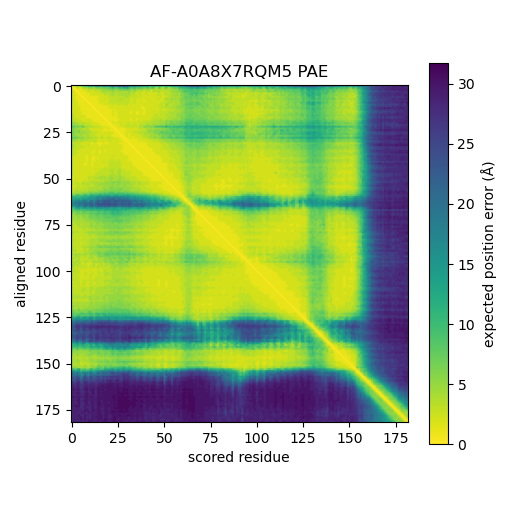.231 1.00 89.50 89 LYS A N 1
ATOM 706 C CA . LYS A 1 89 ? -3.634 11.455 -0.796 1.00 89.50 89 LYS A CA 1
ATOM 707 C C . LYS A 1 89 ? -3.247 10.522 -1.938 1.00 89.50 89 LYS A C 1
ATOM 709 O O . LYS A 1 89 ? -2.593 10.960 -2.876 1.00 89.50 89 LYS A O 1
ATOM 714 N N . GLN A 1 90 ? -3.601 9.243 -1.841 1.00 89.31 90 GLN A N 1
ATOM 715 C CA . GLN A 1 90 ? -3.188 8.237 -2.821 1.00 89.31 90 GLN A CA 1
ATOM 716 C C . GLN A 1 90 ? -4.142 8.121 -4.019 1.00 89.31 90 GLN A C 1
ATOM 718 O O . GLN A 1 90 ? -3.719 7.693 -5.089 1.00 89.31 90 GLN A O 1
ATOM 723 N N . SER A 1 91 ? -5.402 8.531 -3.883 1.00 87.38 91 SER A N 1
ATOM 724 C CA . SER A 1 91 ? -6.374 8.581 -4.989 1.00 87.38 91 SER A CA 1
ATOM 725 C C . SER A 1 91 ? -6.029 9.638 -6.043 1.00 87.38 91 SER A C 1
ATOM 727 O O . SER A 1 91 ? -6.246 9.403 -7.230 1.00 87.38 91 SER A O 1
ATOM 729 N N . SER A 1 92 ? -5.422 10.758 -5.636 1.00 85.94 92 SER A N 1
ATOM 730 C CA . SER A 1 92 ? -4.949 11.812 -6.547 1.00 85.94 92 SER A CA 1
ATOM 731 C C . SER A 1 92 ? -3.633 11.476 -7.258 1.00 85.94 92 SER A C 1
ATOM 733 O O . SER A 1 92 ? -3.252 12.148 -8.214 1.00 85.94 92 SER A O 1
ATOM 735 N N . CYS A 1 93 ? -2.929 10.436 -6.812 1.00 87.94 93 CYS A N 1
ATOM 736 C CA . CYS A 1 93 ? -1.727 9.952 -7.475 1.00 87.94 93 CYS A CA 1
ATOM 737 C C . CYS A 1 93 ? -2.101 9.177 -8.754 1.00 87.94 93 CYS A C 1
ATOM 739 O O . CYS A 1 93 ? -3.129 8.5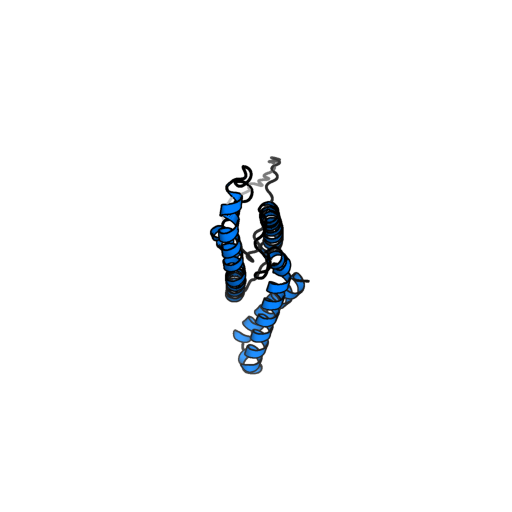09 -8.792 1.00 87.94 93 CYS A O 1
ATOM 741 N N . VAL A 1 94 ? -1.261 9.230 -9.794 1.00 88.88 94 VAL A N 1
ATOM 742 C CA . VAL A 1 94 ? -1.468 8.498 -11.062 1.00 88.88 94 VAL A CA 1
ATOM 743 C C . VAL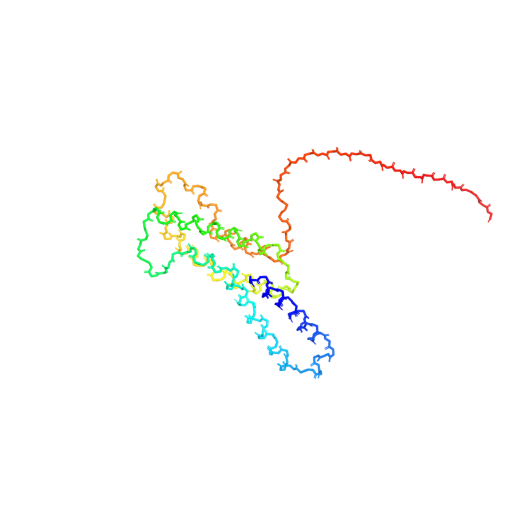 A 1 94 ? -0.288 7.575 -11.341 1.00 88.88 94 VAL A C 1
ATOM 745 O O . VAL A 1 94 ? 0.835 8.050 -11.500 1.00 88.88 94 VAL A O 1
ATOM 748 N N . ILE A 1 95 ? -0.525 6.265 -11.407 1.00 88.06 95 ILE A N 1
ATOM 749 C CA . ILE A 1 95 ? 0.473 5.290 -11.879 1.00 88.06 95 ILE A CA 1
ATOM 750 C C . ILE A 1 95 ? 0.067 4.874 -13.288 1.00 88.06 95 ILE A C 1
ATOM 752 O O . ILE A 1 95 ? -0.963 4.224 -13.456 1.00 88.06 95 ILE A O 1
ATOM 756 N N . GLU A 1 96 ? 0.859 5.250 -14.292 1.00 86.88 96 GLU A N 1
ATOM 757 C CA . GLU A 1 96 ? 0.551 4.976 -15.704 1.00 86.88 96 GLU A CA 1
ATOM 758 C C . GLU A 1 96 ? 0.618 3.477 -16.028 1.00 86.88 96 GLU A C 1
ATOM 760 O O . GLU A 1 96 ? -0.289 2.924 -16.653 1.00 86.88 96 GLU A O 1
ATOM 765 N N . ASP A 1 97 ? 1.658 2.793 -15.543 1.00 89.69 97 ASP A N 1
ATOM 766 C CA . ASP A 1 97 ? 1.844 1.358 -15.752 1.00 89.69 97 ASP A CA 1
ATOM 767 C C . ASP A 1 97 ? 0.782 0.551 -14.986 1.00 89.69 97 ASP A C 1
ATOM 769 O O . ASP A 1 97 ? 0.759 0.518 -13.754 1.00 89.69 97 ASP A O 1
ATOM 773 N N . ALA A 1 98 ? -0.111 -0.107 -15.730 1.00 90.62 98 ALA A N 1
ATOM 774 C CA . ALA A 1 98 ? -1.234 -0.843 -15.157 1.00 90.62 98 ALA A CA 1
ATOM 775 C C . ALA A 1 98 ? -0.794 -2.014 -14.271 1.00 90.62 98 ALA A C 1
ATOM 777 O O . ALA A 1 98 ? -1.360 -2.217 -13.201 1.00 90.62 98 ALA A O 1
ATOM 778 N N . LYS A 1 99 ? 0.254 -2.741 -14.672 1.00 90.56 99 LYS A N 1
ATOM 779 C CA . LYS A 1 99 ? 0.745 -3.900 -13.923 1.00 90.56 99 LYS A CA 1
ATOM 780 C C . LYS A 1 99 ? 1.281 -3.478 -12.557 1.00 90.56 99 LYS A C 1
ATOM 782 O O . LYS A 1 99 ? 0.888 -4.043 -11.543 1.00 90.56 99 LYS A O 1
ATOM 787 N N . LEU A 1 100 ? 2.140 -2.465 -12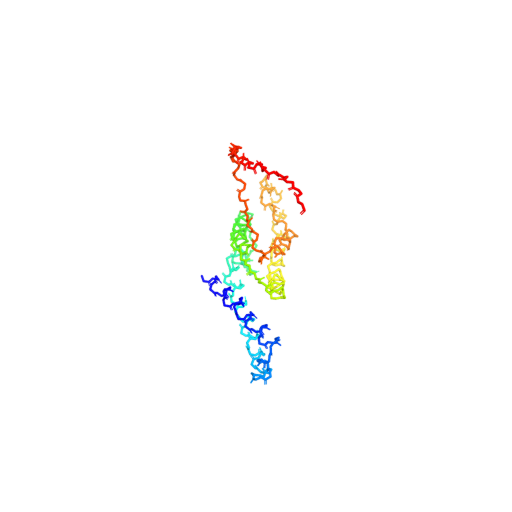.525 1.00 91.44 100 LEU A N 1
ATOM 788 C CA . LEU A 1 100 ? 2.688 -1.894 -11.299 1.00 91.44 100 LEU A CA 1
ATOM 789 C C . LEU A 1 100 ? 1.578 -1.340 -10.400 1.00 91.44 100 LEU A C 1
ATOM 791 O O . LEU A 1 100 ? 1.603 -1.545 -9.184 1.00 91.44 100 LEU A O 1
ATOM 795 N N . ARG A 1 101 ? 0.604 -0.642 -10.995 1.00 93.12 101 ARG A N 1
ATOM 796 C CA . ARG A 1 101 ? -0.558 -0.110 -10.281 1.00 93.12 101 ARG A CA 1
ATOM 797 C C . ARG A 1 101 ? -1.332 -1.226 -9.578 1.00 93.12 101 ARG A C 1
ATOM 799 O O . ARG A 1 101 ? -1.612 -1.106 -8.386 1.00 93.12 101 ARG A O 1
ATOM 806 N N . ASP A 1 102 ? -1.636 -2.306 -10.286 1.00 93.88 102 ASP A N 1
ATOM 807 C CA . ASP A 1 102 ? -2.411 -3.426 -9.751 1.00 93.88 102 ASP A CA 1
ATOM 808 C C . ASP A 1 102 ? -1.615 -4.233 -8.715 1.00 93.88 102 ASP A C 1
ATOM 810 O O . ASP A 1 102 ? -2.143 -4.554 -7.649 1.00 93.88 102 ASP A O 1
ATOM 814 N N . GLU A 1 103 ? -0.324 -4.481 -8.953 1.00 93.38 103 GLU A N 1
ATOM 815 C CA . GLU A 1 103 ? 0.568 -5.136 -7.984 1.00 93.38 103 GLU A CA 1
ATOM 816 C C . GLU A 1 103 ? 0.616 -4.377 -6.651 1.00 93.38 103 GLU A C 1
ATOM 818 O O . GLU A 1 103 ? 0.556 -4.986 -5.576 1.00 93.38 103 GLU A O 1
ATOM 823 N N . LEU A 1 104 ? 0.681 -3.045 -6.707 1.00 93.19 104 LEU A N 1
ATOM 824 C CA . LEU A 1 104 ? 0.706 -2.197 -5.521 1.00 93.19 104 LEU A CA 1
ATOM 825 C C . LEU A 1 104 ? -0.630 -2.233 -4.766 1.00 93.19 104 LEU A C 1
ATOM 827 O O . LEU A 1 104 ? -0.625 -2.405 -3.545 1.00 93.19 104 LEU A O 1
ATOM 831 N N . LYS A 1 105 ? -1.767 -2.143 -5.471 1.00 94.38 105 LYS A N 1
ATOM 832 C CA . LYS A 1 105 ? -3.109 -2.282 -4.871 1.00 94.38 105 LYS A CA 1
ATOM 833 C C . LYS A 1 105 ? -3.267 -3.624 -4.160 1.00 94.38 105 LYS A C 1
ATOM 835 O O . LYS A 1 105 ? -3.644 -3.661 -2.989 1.00 94.38 105 LYS A O 1
ATOM 840 N N . VAL A 1 106 ? -2.908 -4.716 -4.838 1.00 94.88 106 VAL A N 1
ATOM 841 C CA . VAL A 1 106 ? -2.962 -6.077 -4.284 1.00 94.88 106 VAL A CA 1
ATOM 842 C C . VAL A 1 106 ? -2.030 -6.219 -3.082 1.00 94.88 106 VAL A C 1
ATOM 844 O O . VAL A 1 106 ? -2.399 -6.847 -2.091 1.00 94.88 106 VAL A O 1
ATOM 847 N N . SER A 1 107 ? -0.826 -5.640 -3.128 1.00 95.25 107 SER A N 1
ATOM 848 C CA . SER A 1 107 ? 0.111 -5.654 -1.996 1.00 95.25 107 SER A CA 1
ATOM 849 C C . SER A 1 107 ? -0.465 -4.960 -0.761 1.00 95.25 107 SER A C 1
ATOM 851 O O . SER A 1 107 ? -0.439 -5.541 0.327 1.00 95.25 107 SER A O 1
ATOM 853 N N . ILE A 1 108 ? -1.044 -3.767 -0.929 1.00 94.88 108 ILE A N 1
ATOM 854 C CA . ILE A 1 108 ? -1.660 -3.005 0.166 1.00 94.88 108 ILE A CA 1
ATOM 855 C C . ILE A 1 108 ? -2.853 -3.771 0.741 1.00 94.88 108 ILE A C 1
ATOM 857 O O . ILE A 1 108 ? -2.901 -3.994 1.950 1.00 94.88 108 ILE A O 1
ATOM 861 N N . ALA A 1 109 ? -3.783 -4.218 -0.109 1.00 94.44 109 ALA A N 1
ATOM 862 C CA . ALA A 1 109 ? -4.984 -4.933 0.323 1.00 94.44 109 ALA A CA 1
ATOM 863 C C . ALA A 1 109 ? -4.633 -6.209 1.096 1.00 94.44 109 ALA A C 1
ATOM 865 O O . ALA A 1 109 ? -5.106 -6.413 2.212 1.00 94.44 109 ALA A O 1
ATOM 866 N N . ARG A 1 110 ? -3.706 -7.011 0.562 1.00 94.69 110 ARG A N 1
ATOM 867 C CA . ARG A 1 110 ? -3.230 -8.254 1.186 1.00 94.69 110 ARG A CA 1
ATOM 868 C C . ARG A 1 110 ? -2.615 -8.051 2.570 1.00 94.69 110 ARG A C 1
ATOM 870 O O . ARG A 1 110 ? -2.672 -8.969 3.380 1.00 94.69 110 ARG A O 1
ATOM 877 N N . LYS A 1 111 ? -2.007 -6.895 2.845 1.00 93.69 111 LYS A N 1
ATOM 878 C CA . LYS A 1 111 ? -1.419 -6.592 4.160 1.00 93.69 111 LYS A CA 1
ATOM 879 C C . LYS A 1 111 ? -2.412 -5.921 5.102 1.00 93.69 111 LYS A C 1
ATOM 881 O O . LYS A 1 111 ? -2.380 -6.193 6.292 1.00 93.69 111 LYS A O 1
ATOM 886 N N . LEU A 1 112 ? -3.260 -5.029 4.595 1.00 93.31 112 LEU A N 1
ATOM 887 C CA . LEU A 1 112 ? -4.135 -4.197 5.421 1.00 93.31 112 LEU A CA 1
ATOM 888 C C . LEU A 1 112 ? -5.461 -4.877 5.764 1.00 93.31 112 LEU A C 1
ATOM 890 O O . LEU A 1 112 ? -5.896 -4.819 6.912 1.00 93.31 112 LEU A O 1
ATOM 894 N N . VAL A 1 113 ? -6.112 -5.498 4.779 1.00 92.56 113 VAL A N 1
ATOM 895 C CA . VAL A 1 113 ? -7.474 -6.024 4.937 1.00 92.56 113 VAL A CA 1
ATOM 896 C C . VAL A 1 113 ? -7.536 -7.146 5.974 1.00 92.56 113 VAL A C 1
ATOM 898 O O . VAL A 1 113 ? -8.417 -7.071 6.829 1.00 92.56 113 VAL A O 1
ATOM 901 N N . PRO A 1 114 ? -6.617 -8.136 5.996 1.00 92.94 114 PRO A N 1
ATOM 902 C CA . PRO A 1 114 ? -6.655 -9.182 7.018 1.00 92.94 114 PRO A CA 1
ATOM 903 C C . PRO A 1 114 ? -6.476 -8.632 8.438 1.00 92.94 114 PRO A C 1
ATOM 905 O O . PRO A 1 114 ? -7.225 -9.002 9.336 1.00 92.94 114 PRO A O 1
ATOM 908 N N . GLU A 1 115 ? -5.535 -7.702 8.626 1.00 91.75 115 GLU A N 1
ATOM 909 C CA . GLU A 1 115 ? -5.251 -7.073 9.923 1.00 91.75 115 GLU A CA 1
ATOM 910 C C . GLU A 1 115 ? -6.451 -6.261 10.431 1.00 91.75 115 GLU A C 1
ATOM 912 O O . GLU A 1 115 ? -6.829 -6.340 11.602 1.00 91.75 115 GLU A O 1
ATOM 917 N N . TYR A 1 116 ? -7.096 -5.501 9.539 1.00 91.62 116 TYR A N 1
ATOM 918 C CA . TYR A 1 116 ? -8.299 -4.754 9.891 1.00 91.62 116 TYR A CA 1
ATOM 919 C C . TYR A 1 116 ? -9.497 -5.672 10.146 1.00 91.62 116 TYR A C 1
ATOM 921 O O . TYR A 1 116 ? -10.254 -5.419 11.078 1.00 91.62 116 TYR A O 1
ATOM 929 N N . ARG A 1 117 ? -9.669 -6.743 9.360 1.00 91.50 117 ARG A N 1
ATOM 930 C CA . ARG A 1 117 ? -10.752 -7.722 9.536 1.00 91.50 117 ARG A CA 1
ATOM 931 C C . ARG A 1 117 ? -10.664 -8.403 10.898 1.00 91.50 117 ARG A C 1
ATOM 933 O O . ARG A 1 117 ? -11.658 -8.422 11.617 1.00 91.50 117 ARG A O 1
ATOM 940 N N . GLU A 1 118 ? -9.478 -8.874 11.281 1.00 90.31 118 GLU A N 1
ATOM 941 C CA . GLU A 1 118 ? -9.249 -9.484 12.596 1.00 90.31 118 GLU A CA 1
ATOM 942 C C . GLU A 1 118 ? -9.595 -8.505 13.731 1.00 90.31 118 GLU A C 1
ATOM 944 O O . GLU A 1 118 ? -10.319 -8.851 14.667 1.00 90.31 118 GLU A O 1
ATOM 949 N N . PHE A 1 119 ? -9.137 -7.253 13.630 1.00 89.38 119 PHE A N 1
ATOM 950 C CA . PHE A 1 119 ? -9.477 -6.201 14.590 1.00 89.38 119 PHE A CA 1
ATOM 951 C C . PHE A 1 119 ? -10.991 -5.925 14.641 1.00 89.38 119 PHE A C 1
ATOM 953 O O . PHE A 1 119 ? -11.576 -5.850 15.725 1.00 89.38 119 PHE A O 1
ATOM 960 N N . TYR A 1 120 ? -11.628 -5.803 13.477 1.00 87.94 120 TYR A N 1
ATOM 961 C CA . TYR A 1 120 ? -13.050 -5.514 13.335 1.00 87.94 120 TYR A CA 1
ATOM 962 C C . TYR A 1 120 ? -13.907 -6.606 13.983 1.00 87.94 120 TYR A C 1
ATOM 964 O O . TYR A 1 120 ? -14.738 -6.311 14.840 1.00 87.94 120 TYR A O 1
ATOM 972 N N . GLU A 1 121 ? -13.667 -7.871 13.646 1.00 88.44 121 GLU A N 1
ATOM 973 C CA . GLU A 1 121 ? -14.422 -9.013 14.173 1.00 88.44 121 GLU A CA 1
ATOM 974 C C . GLU A 1 121 ? -14.213 -9.210 15.679 1.00 88.44 121 GLU A C 1
ATOM 976 O O . GLU A 1 121 ? -15.159 -9.535 16.400 1.00 88.44 121 GLU A O 1
ATOM 981 N N . LYS A 1 122 ? -12.995 -8.963 16.175 1.00 87.69 122 LYS A N 1
ATOM 982 C CA . LYS A 1 122 ? -12.649 -9.135 17.591 1.00 87.69 122 LYS A CA 1
ATOM 983 C C . LYS A 1 122 ? -13.324 -8.113 18.503 1.00 87.69 122 LYS A C 1
ATOM 985 O O . LYS A 1 122 ? -13.752 -8.476 19.599 1.00 87.69 122 LYS A O 1
ATOM 990 N N . TYR A 1 123 ? -13.396 -6.847 18.088 1.00 85.75 123 TYR A N 1
ATOM 991 C CA . TYR A 1 123 ? -13.826 -5.755 18.970 1.00 85.75 123 TYR A CA 1
ATOM 992 C C . TYR A 1 123 ? -15.216 -5.198 18.656 1.00 85.75 123 TYR A C 1
ATOM 994 O O . TYR A 1 123 ? -15.853 -4.656 19.557 1.00 85.75 123 TYR A O 1
ATOM 1002 N N . LEU A 1 124 ? -15.752 -5.380 17.444 1.00 84.00 124 LEU A N 1
ATOM 1003 C CA . LEU A 1 124 ? -17.106 -4.919 17.119 1.00 84.00 124 LEU A CA 1
ATOM 1004 C C . LEU A 1 124 ? -18.191 -5.486 18.058 1.00 84.00 124 LEU A C 1
ATOM 1006 O O . LEU A 1 124 ? -19.040 -4.704 18.486 1.00 84.00 124 LEU A O 1
ATOM 1010 N N . PRO A 1 125 ? -18.210 -6.789 18.422 1.00 83.06 125 PRO A N 1
ATOM 1011 C CA . PRO A 1 125 ? -19.252 -7.331 19.298 1.00 83.06 125 PRO A CA 1
ATOM 1012 C C . PRO A 1 125 ? -19.274 -6.682 20.685 1.00 83.06 125 PRO A C 1
ATOM 1014 O O . PRO A 1 125 ? -20.345 -6.524 21.261 1.00 83.06 125 PRO A O 1
ATOM 1017 N N . MET A 1 126 ? -18.109 -6.268 21.195 1.00 80.12 126 MET A N 1
ATOM 1018 C CA . MET A 1 126 ? -17.986 -5.561 22.473 1.00 80.12 126 MET A CA 1
ATOM 1019 C C . MET A 1 126 ? -18.595 -4.159 22.406 1.00 80.12 126 MET A C 1
ATOM 1021 O O . MET A 1 126 ? -19.146 -3.682 23.390 1.00 80.12 126 MET A O 1
ATOM 1025 N N . LEU A 1 127 ? -18.533 -3.523 21.235 1.00 75.06 127 LEU A N 1
ATOM 1026 C CA . LEU A 1 127 ? -19.070 -2.185 21.031 1.00 75.06 127 LEU A CA 1
ATOM 1027 C C . LEU A 1 127 ? -20.585 -2.182 20.824 1.00 75.06 127 LEU A C 1
ATOM 1029 O O . LEU A 1 127 ? -21.180 -1.151 21.091 1.00 75.06 127 LEU A O 1
ATOM 1033 N N . ARG A 1 128 ? -21.218 -3.310 20.433 1.00 65.25 128 ARG A N 1
ATOM 1034 C CA . ARG A 1 128 ? -22.677 -3.472 20.159 1.00 65.25 128 ARG A CA 1
ATOM 1035 C C . ARG A 1 128 ? -23.633 -3.015 21.261 1.00 65.25 128 ARG A C 1
ATOM 1037 O O . ARG A 1 128 ? -24.818 -2.858 20.981 1.00 65.25 128 ARG A O 1
ATOM 1044 N N . GLN A 1 129 ? -23.143 -2.784 22.472 1.00 60.53 129 GLN A N 1
ATOM 1045 C CA . GLN A 1 129 ? -23.942 -2.255 23.578 1.00 60.53 129 GLN A CA 1
ATOM 1046 C C . GLN A 1 129 ? -24.025 -0.717 23.592 1.00 60.53 129 GLN A C 1
ATOM 1048 O O . GLN A 1 129 ? -24.958 -0.177 24.186 1.00 60.53 129 GLN A O 1
ATOM 1053 N N . ASP A 1 130 ? -23.129 -0.012 22.894 1.00 57.41 130 ASP A N 1
ATOM 1054 C CA . ASP A 1 130 ? -23.117 1.450 22.820 1.00 57.41 130 ASP A CA 1
ATOM 1055 C C . ASP A 1 130 ? -23.956 1.979 21.647 1.00 57.41 130 ASP A C 1
ATOM 1057 O O . ASP A 1 130 ? -23.795 1.597 20.492 1.00 57.41 130 ASP A O 1
ATOM 1061 N N . ARG A 1 131 ? -24.844 2.941 21.912 1.00 55.00 131 ARG A N 1
ATOM 1062 C CA . ARG A 1 131 ? -25.799 3.498 20.928 1.00 55.00 131 ARG A CA 1
ATOM 1063 C C . ARG A 1 131 ? -25.167 4.328 19.786 1.00 55.00 131 ARG A C 1
ATOM 1065 O O . ARG A 1 131 ? -25.898 4.847 18.954 1.00 55.00 131 ARG A O 1
ATOM 1072 N N . ASN A 1 132 ? -23.836 4.442 19.713 1.00 56.00 132 ASN A N 1
ATOM 1073 C CA . ASN A 1 132 ? -23.104 5.296 18.756 1.00 56.00 132 ASN A CA 1
ATOM 1074 C C . ASN A 1 132 ? -22.381 4.530 17.624 1.00 56.00 132 ASN A C 1
ATOM 1076 O O . ASN A 1 132 ? -21.521 5.084 16.942 1.00 56.00 132 ASN A O 1
ATOM 1080 N N . ILE A 1 133 ? -22.697 3.253 17.415 1.00 55.69 133 ILE A N 1
ATOM 1081 C CA . ILE A 1 133 ? -21.958 2.364 16.498 1.00 55.69 133 ILE A CA 1
ATOM 1082 C C . ILE A 1 133 ? -22.196 2.655 15.022 1.00 55.69 133 ILE A C 1
ATOM 1084 O O . ILE A 1 133 ? -21.282 2.474 14.222 1.00 55.69 133 I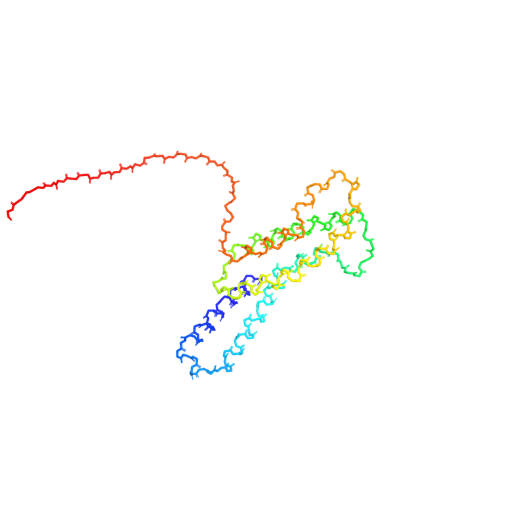LE A O 1
ATOM 1088 N N . GLU A 1 134 ? -23.395 3.092 14.637 1.00 52.97 134 GLU A N 1
ATOM 1089 C CA . GLU A 1 134 ? -23.754 3.226 13.218 1.00 52.97 134 GLU A CA 1
ATOM 1090 C C . GLU A 1 134 ? -22.851 4.215 12.465 1.00 52.97 134 GLU A C 1
ATOM 1092 O O . GLU A 1 134 ? -22.556 4.000 11.292 1.00 52.97 134 GLU A O 1
ATOM 1097 N N . THR A 1 135 ? -22.311 5.234 13.142 1.00 52.81 135 THR A N 1
ATOM 1098 C CA . THR A 1 135 ? -21.342 6.178 12.553 1.00 52.81 135 THR A CA 1
ATOM 1099 C C . THR A 1 135 ? -19.894 5.676 12.590 1.00 52.81 135 THR A C 1
ATOM 1101 O O . THR A 1 135 ? -19.080 6.094 11.768 1.00 52.81 135 THR A O 1
ATOM 1104 N N . LEU A 1 136 ? -19.562 4.755 13.501 1.00 53.16 136 LEU A N 1
ATOM 1105 C CA . LEU A 1 136 ? -18.249 4.100 13.611 1.00 53.16 136 LEU A CA 1
ATOM 1106 C C . LEU A 1 136 ? -18.074 2.938 12.615 1.00 53.16 136 LEU A C 1
ATOM 1108 O O . LEU A 1 136 ? -16.946 2.576 12.285 1.00 53.16 136 LEU A O 1
ATOM 1112 N N . VAL A 1 137 ? -19.180 2.369 12.130 1.00 53.44 137 VAL A N 1
ATOM 1113 C CA . VAL A 1 137 ? -19.242 1.155 11.291 1.00 53.44 137 VAL A CA 1
ATOM 1114 C C . VAL A 1 137 ? -19.281 1.444 9.783 1.00 53.44 137 VAL A C 1
ATOM 1116 O O . VAL A 1 137 ? -19.397 0.519 8.980 1.00 53.44 137 VAL A O 1
ATOM 1119 N N . SER A 1 138 ? -19.105 2.696 9.351 1.00 58.19 138 SER A N 1
ATOM 1120 C CA . SER A 1 138 ? -19.137 3.048 7.919 1.00 58.19 138 SER A CA 1
ATOM 1121 C C . SER A 1 138 ? -18.063 2.341 7.066 1.00 58.19 138 SER A C 1
ATOM 1123 O O . SER A 1 138 ? -18.232 2.210 5.854 1.00 58.19 138 SER A O 1
ATOM 1125 N N . PHE A 1 139 ? -17.012 1.787 7.685 1.00 61.66 139 PHE A N 1
ATOM 1126 C CA . PHE A 1 139 ? -15.943 1.041 7.014 1.00 61.66 139 PHE A CA 1
ATOM 1127 C C . PHE A 1 139 ? -16.004 -0.446 7.354 1.00 61.66 139 PHE A C 1
ATOM 1129 O O . PHE A 1 139 ? -15.247 -0.946 8.180 1.00 61.66 139 PHE A O 1
ATOM 1136 N N . LYS A 1 140 ? -16.905 -1.187 6.705 1.00 71.94 140 LYS A N 1
ATOM 1137 C CA . LYS A 1 140 ? -16.808 -2.653 6.711 1.00 71.94 140 LYS A CA 1
ATOM 1138 C C . LYS A 1 140 ? -15.492 -3.085 6.049 1.00 71.94 140 LYS A C 1
ATOM 1140 O O . LYS A 1 140 ? -15.094 -2.445 5.073 1.00 71.94 140 LYS A O 1
ATOM 1145 N N . PRO A 1 141 ? -14.851 -4.176 6.506 1.00 72.31 141 PRO A N 1
ATOM 1146 C CA . PRO A 1 141 ? -13.664 -4.727 5.852 1.00 72.31 141 PRO A CA 1
ATOM 1147 C C . PRO A 1 141 ? -13.860 -4.950 4.345 1.00 72.31 141 PRO A C 1
ATOM 1149 O O . PRO A 1 141 ? -12.952 -4.674 3.571 1.00 72.31 141 PRO A O 1
ATOM 1152 N N . ASP A 1 142 ? -15.063 -5.352 3.928 1.00 75.19 142 ASP A N 1
ATOM 1153 C CA . ASP A 1 142 ? -15.409 -5.570 2.515 1.00 75.19 142 ASP A CA 1
ATOM 1154 C C . ASP A 1 142 ? -15.384 -4.272 1.690 1.00 75.19 142 ASP A C 1
ATOM 1156 O O . ASP A 1 142 ? -15.043 -4.276 0.512 1.00 75.19 142 ASP A O 1
ATOM 1160 N N . ASN A 1 143 ? -15.677 -3.127 2.315 1.00 82.00 143 ASN A N 1
ATOM 1161 C CA . ASN A 1 143 ? -15.614 -1.834 1.637 1.00 82.00 143 ASN A CA 1
ATOM 1162 C C . ASN A 1 143 ? -14.165 -1.365 1.448 1.00 82.00 143 ASN A C 1
ATOM 1164 O O . ASN A 1 143 ? -13.895 -0.614 0.513 1.00 82.00 143 ASN A O 1
ATOM 1168 N N . LEU A 1 144 ? -13.222 -1.794 2.302 1.00 86.19 144 LEU A N 1
ATOM 1169 C CA . LEU A 1 144 ? -11.812 -1.406 2.167 1.00 86.19 144 LEU A CA 1
ATOM 1170 C C . LEU A 1 144 ? -11.214 -1.911 0.856 1.00 86.19 144 LEU A C 1
ATOM 1172 O O . LEU A 1 144 ? -10.469 -1.168 0.228 1.00 86.19 144 LEU A O 1
ATOM 1176 N N . GLU A 1 145 ? -11.536 -3.135 0.433 1.00 86.38 145 GLU A N 1
ATOM 1177 C CA . GLU A 1 145 ? -11.043 -3.676 -0.840 1.00 86.38 145 GLU A CA 1
ATOM 1178 C C . GLU A 1 145 ? -11.495 -2.814 -2.026 1.00 86.38 145 GLU A C 1
ATOM 1180 O O . GLU A 1 145 ? -10.666 -2.461 -2.865 1.00 86.38 145 GLU A O 1
ATOM 1185 N N . ASN A 1 146 ? -12.758 -2.374 -2.023 1.00 88.00 146 ASN A N 1
ATOM 1186 C CA . ASN A 1 146 ? -13.306 -1.478 -3.046 1.00 88.00 146 ASN A CA 1
ATOM 1187 C C . ASN A 1 146 ? -12.616 -0.103 -3.040 1.00 88.00 146 ASN A C 1
ATOM 1189 O O . ASN A 1 146 ? -12.223 0.410 -4.083 1.00 88.00 146 ASN A O 1
ATOM 1193 N N . TYR A 1 147 ? -12.381 0.493 -1.866 1.00 88.25 147 TYR A N 1
ATOM 1194 C CA . TYR A 1 147 ? -11.627 1.751 -1.805 1.00 88.25 147 TYR A CA 1
ATOM 1195 C C . TYR A 1 147 ? -10.192 1.576 -2.319 1.00 88.25 147 TYR A C 1
ATOM 1197 O O . TYR A 1 147 ? -9.664 2.427 -3.029 1.00 88.25 147 TYR A O 1
ATOM 1205 N N . LEU A 1 148 ? -9.532 0.468 -1.985 1.00 91.88 148 LEU A N 1
ATOM 1206 C CA . LEU A 1 148 ? -8.168 0.213 -2.442 1.00 91.88 148 LEU A CA 1
ATOM 1207 C C . LEU A 1 148 ? -8.098 -0.049 -3.955 1.00 91.88 148 LEU A C 1
ATOM 1209 O O . LEU A 1 148 ? -7.100 0.330 -4.577 1.00 91.88 148 LEU A O 1
ATOM 1213 N N . SER A 1 149 ? -9.132 -0.640 -4.566 1.00 90.12 149 SER A N 1
ATOM 1214 C CA . SER A 1 149 ? -9.167 -0.865 -6.017 1.00 90.12 149 SER A CA 1
ATOM 1215 C C . SER A 1 149 ? -9.210 0.433 -6.822 1.00 90.12 149 SER A C 1
ATOM 1217 O O . SER A 1 149 ? -8.647 0.476 -7.920 1.00 90.12 149 SER A O 1
ATOM 1219 N N . ASP A 1 150 ? -9.774 1.499 -6.255 1.00 89.50 150 ASP A N 1
ATOM 1220 C CA . ASP A 1 150 ? -9.944 2.798 -6.919 1.00 89.50 150 ASP A CA 1
ATOM 1221 C C . ASP A 1 150 ? -8.697 3.693 -6.860 1.00 89.50 150 ASP A C 1
ATOM 1223 O O . ASP A 1 150 ? -8.634 4.734 -7.520 1.00 89.50 150 ASP A O 1
ATOM 1227 N N . LEU A 1 151 ? -7.663 3.282 -6.124 1.00 91.12 151 LEU A N 1
ATOM 1228 C CA . LEU A 1 151 ? -6.429 4.050 -5.978 1.00 91.12 151 LEU A CA 1
ATOM 1229 C C . LEU A 1 151 ? -5.653 4.217 -7.293 1.00 91.12 151 LEU A C 1
ATOM 1231 O O . LEU A 1 151 ? -5.692 3.374 -8.189 1.00 91.12 151 LEU A O 1
ATOM 1235 N N . PHE A 1 152 ? -4.843 5.277 -7.345 1.00 89.06 152 PHE A N 1
ATOM 1236 C CA . PHE A 1 152 ? -3.829 5.518 -8.378 1.00 89.06 152 PHE A CA 1
ATOM 1237 C C . PHE A 1 152 ? -4.338 5.815 -9.796 1.00 89.06 152 PHE A C 1
ATOM 1239 O O . PHE A 1 152 ? -3.560 5.733 -10.751 1.00 89.06 152 PHE A O 1
ATOM 1246 N N . HIS A 1 153 ? -5.620 6.150 -9.945 1.00 84.88 153 HIS A N 1
ATOM 1247 C CA . HIS A 1 153 ? -6.205 6.556 -11.227 1.00 84.88 153 HIS A CA 1
ATOM 1248 C C . HIS A 1 153 ? -6.249 8.078 -11.424 1.00 84.88 153 HIS A C 1
ATOM 1250 O O . HIS A 1 153 ? -6.627 8.532 -12.500 1.00 84.88 153 HIS A O 1
ATOM 1256 N N . GLY A 1 154 ? -5.869 8.875 -10.418 1.00 76.75 154 GLY A N 1
ATOM 1257 C CA . GLY A 1 154 ? -5.969 10.336 -10.484 1.00 76.75 154 GLY A CA 1
ATOM 1258 C C . GLY A 1 154 ? -7.398 10.854 -10.384 1.00 76.75 154 GLY A C 1
ATOM 1259 O O . GLY A 1 154 ? -7.704 11.911 -10.936 1.00 76.75 154 GLY A O 1
ATOM 1260 N N . THR A 1 155 ? -8.284 10.121 -9.707 1.00 66.88 155 THR A N 1
ATOM 1261 C CA . THR A 1 155 ? -9.663 10.561 -9.494 1.00 66.88 155 THR A CA 1
ATOM 1262 C C . THR A 1 155 ? -9.635 11.901 -8.765 1.00 66.88 155 THR A C 1
ATOM 1264 O O . THR A 1 155 ? -9.230 11.988 -7.605 1.00 66.88 155 THR A O 1
ATOM 1267 N N . THR A 1 156 ? -10.042 12.966 -9.459 1.00 51.16 156 THR A N 1
ATOM 1268 C CA . THR A 1 156 ? -10.232 14.272 -8.832 1.00 51.16 156 THR A CA 1
ATOM 1269 C C . THR A 1 156 ? -11.460 14.138 -7.957 1.00 51.16 156 THR A C 1
ATOM 1271 O O . THR A 1 156 ? -12.573 14.010 -8.463 1.00 51.16 156 THR A O 1
ATOM 1274 N N . ILE A 1 157 ? -11.262 14.102 -6.643 1.00 55.69 157 ILE A N 1
ATOM 1275 C CA . ILE A 1 157 ? -12.369 14.147 -5.698 1.00 55.69 157 ILE A CA 1
ATOM 1276 C C . ILE A 1 157 ? -12.918 15.565 -5.800 1.00 55.69 157 ILE A C 1
ATOM 1278 O O . ILE A 1 157 ? -12.412 16.484 -5.158 1.00 55.69 157 ILE A O 1
ATOM 1282 N N . ILE A 1 158 ? -13.887 15.761 -6.696 1.00 45.81 158 ILE A N 1
ATOM 1283 C CA . ILE A 1 158 ? -14.699 16.968 -6.731 1.00 45.81 158 ILE A CA 1
ATOM 1284 C C . ILE A 1 158 ? -15.382 16.996 -5.368 1.00 45.81 158 ILE A C 1
ATOM 1286 O O . ILE A 1 158 ? -16.274 16.201 -5.084 1.00 45.81 158 ILE A O 1
ATOM 1290 N N . SER A 1 159 ? -14.879 17.843 -4.474 1.00 42.25 159 SER A N 1
ATOM 1291 C CA . SER A 1 159 ? -15.579 18.170 -3.247 1.00 42.25 159 SER A CA 1
ATOM 1292 C C . SER A 1 159 ? -16.855 18.893 -3.660 1.00 42.25 159 SER A C 1
ATOM 1294 O O . SER A 1 159 ? -16.789 20.045 -4.095 1.00 42.25 159 SER A O 1
ATOM 1296 N N . ASP A 1 160 ? -17.991 18.210 -3.566 1.00 41.12 160 ASP A N 1
ATOM 1297 C CA . ASP A 1 160 ? -19.305 18.833 -3.654 1.00 41.12 160 ASP A CA 1
ATOM 1298 C C . ASP A 1 160 ? -19.442 19.872 -2.534 1.00 41.12 160 ASP A C 1
ATOM 1300 O O . ASP A 1 160 ? -19.784 19.569 -1.392 1.00 41.12 160 ASP A O 1
ATOM 1304 N N . SER A 1 161 ? -19.166 21.119 -2.898 1.00 36.50 161 SER A N 1
ATOM 1305 C CA . SER A 1 161 ? -19.698 22.312 -2.256 1.00 36.50 161 SER A CA 1
ATOM 1306 C C . SER A 1 161 ? -20.477 23.053 -3.334 1.00 36.50 161 SER A C 1
ATOM 1308 O O . SER A 1 161 ? -19.920 23.795 -4.141 1.00 36.50 161 SER A O 1
ATOM 1310 N N . SER A 1 162 ? -21.778 22.795 -3.388 1.00 45.59 162 SER A N 1
ATOM 1311 C CA . SER A 1 162 ? -22.726 23.453 -4.278 1.00 45.59 162 SER A CA 1
ATOM 1312 C C . SER A 1 162 ? -22.761 24.968 -4.047 1.00 45.59 162 SER A C 1
ATOM 1314 O O . SER A 1 162 ? -23.224 25.414 -2.999 1.00 45.59 162 SER A O 1
ATOM 1316 N N . HIS A 1 163 ? -22.398 25.753 -5.060 1.00 36.72 163 HIS A N 1
ATOM 1317 C CA . HIS A 1 163 ? -23.030 27.045 -5.314 1.00 36.72 163 HIS A CA 1
ATOM 1318 C C . HIS A 1 163 ? -23.298 27.193 -6.808 1.00 36.72 163 HIS A C 1
ATOM 1320 O O . HIS A 1 163 ? -22.392 27.277 -7.633 1.00 36.72 163 HIS A O 1
ATOM 1326 N N . SER A 1 164 ? -24.585 27.215 -7.135 1.00 42.41 164 SER A N 1
ATOM 1327 C CA . SER A 1 164 ? -25.124 27.643 -8.413 1.00 42.41 164 SER A CA 1
ATOM 1328 C C . SER A 1 164 ? -24.584 29.023 -8.790 1.00 42.41 164 SER A C 1
ATOM 1330 O O . SER A 1 164 ? -24.763 29.983 -8.044 1.00 42.41 164 SER A O 1
ATOM 1332 N N . ALA A 1 165 ? -24.012 29.143 -9.983 1.00 36.69 165 ALA A N 1
ATOM 1333 C CA . ALA A 1 165 ? -23.998 30.394 -10.725 1.00 36.69 165 ALA A CA 1
ATOM 1334 C C . ALA A 1 165 ? -24.131 30.070 -12.213 1.00 36.69 165 ALA A C 1
ATOM 1336 O O . ALA A 1 165 ? -23.167 29.862 -12.943 1.00 36.69 165 ALA A O 1
ATOM 1337 N N . SER A 1 166 ? -25.383 30.011 -12.648 1.00 44.41 166 SER A N 1
ATOM 1338 C CA . SER A 1 166 ? -25.770 30.281 -14.022 1.00 44.41 166 SER A CA 1
ATOM 1339 C C . SER A 1 166 ? -25.148 31.599 -14.494 1.00 44.41 166 SER A C 1
ATOM 1341 O O . SER A 1 166 ? -25.416 32.651 -13.920 1.00 44.41 166 SER A O 1
ATOM 1343 N N . SER A 1 167 ? -24.373 31.548 -15.574 1.00 37.94 167 SER A N 1
ATOM 1344 C CA . SER A 1 167 ? -24.215 32.676 -16.494 1.00 37.94 167 SER A CA 1
ATOM 1345 C C . SER A 1 167 ? -24.116 32.145 -17.922 1.00 37.94 167 SER A C 1
ATOM 1347 O O . SER A 1 167 ? -23.087 31.692 -18.409 1.00 37.94 167 SER A O 1
ATOM 1349 N N . SER A 1 168 ? -25.275 32.136 -18.567 1.00 40.44 168 SER A N 1
ATOM 1350 C CA . SER A 1 168 ? -25.432 32.173 -20.015 1.00 40.44 168 SER A CA 1
ATOM 1351 C C . SER A 1 168 ? -25.011 33.541 -20.579 1.00 40.44 168 SER A C 1
ATOM 1353 O O . SER A 1 168 ? -25.015 34.529 -19.848 1.00 40.44 168 SER A O 1
ATOM 1355 N N . LEU A 1 169 ? -24.776 33.558 -21.901 1.00 34.72 169 LEU A N 1
ATOM 1356 C CA . LEU A 1 169 ? -24.358 34.637 -22.822 1.00 34.72 169 LEU A CA 1
ATOM 1357 C C . LEU A 1 169 ? -22.831 34.703 -23.063 1.00 34.72 169 LEU A C 1
ATOM 1359 O O . LEU A 1 169 ? -22.059 34.901 -22.142 1.00 34.72 169 LEU A O 1
ATOM 1363 N N . SER A 1 170 ? -22.304 34.553 -24.285 1.00 33.06 170 SER A N 1
ATOM 1364 C CA . SER A 1 170 ? -22.891 34.880 -25.591 1.00 33.06 170 SER A CA 1
ATOM 1365 C C . SER A 1 170 ? -22.409 33.939 -26.698 1.00 33.06 170 SER A C 1
ATOM 1367 O O . SER A 1 170 ? -21.214 33.731 -26.882 1.00 33.06 170 SER A O 1
ATOM 1369 N N . SER A 1 171 ? -23.369 33.430 -27.470 1.00 39.84 171 SER A N 1
ATOM 1370 C CA . SER A 1 171 ? -23.157 32.940 -28.830 1.00 39.84 171 SER A CA 1
ATOM 1371 C C . SER A 1 171 ? -22.982 34.150 -29.745 1.00 39.84 171 SER A C 1
ATOM 1373 O O . SER A 1 171 ? -23.904 34.950 -29.887 1.00 39.84 171 SER A O 1
ATOM 1375 N N . SER A 1 172 ? -21.816 34.291 -30.367 1.00 38.75 172 SER A N 1
ATOM 1376 C CA . SER A 1 172 ? -21.648 35.112 -31.564 1.00 38.75 172 SER A CA 1
ATOM 1377 C C . SER A 1 172 ? -21.564 34.182 -32.768 1.00 38.75 172 SER A C 1
ATOM 1379 O O . SER A 1 172 ? -20.507 33.698 -33.162 1.00 38.75 172 SER A O 1
ATOM 1381 N N . SER A 1 173 ? -22.735 33.933 -33.354 1.00 36.69 173 SER A N 1
ATOM 1382 C CA . SER A 1 173 ? -22.838 33.568 -34.762 1.00 36.69 173 SER A CA 1
ATOM 1383 C C . SER A 1 173 ? -22.370 34.745 -35.615 1.00 36.69 173 SER A C 1
ATOM 1385 O O . SER A 1 173 ? -22.971 35.814 -35.563 1.00 36.69 173 SER A O 1
ATOM 1387 N N . CYS A 1 174 ? -21.364 34.525 -36.455 1.00 33.50 174 CYS A N 1
ATOM 1388 C CA . CYS A 1 174 ? -21.219 35.266 -37.703 1.00 33.50 174 CYS A CA 1
ATOM 1389 C C . CYS A 1 174 ? -21.669 34.335 -38.830 1.00 33.50 174 CYS A C 1
ATOM 1391 O O . CYS A 1 174 ? -20.932 33.449 -39.257 1.00 33.50 174 CYS A O 1
ATOM 1393 N N . CYS A 1 175 ? -22.916 34.512 -39.262 1.00 34.03 175 CYS A N 1
ATOM 1394 C CA . CYS A 1 175 ? -23.444 33.914 -40.479 1.00 34.03 175 CYS A CA 1
ATOM 1395 C C . CYS A 1 175 ? -23.099 34.782 -41.698 1.00 34.03 175 CYS A C 1
ATOM 1397 O O . CYS A 1 175 ? -23.372 35.978 -41.706 1.00 34.03 175 CYS A O 1
ATOM 1399 N N . SER A 1 176 ? -22.604 34.092 -42.728 1.00 37.81 176 SER A N 1
ATOM 1400 C CA . SER A 1 176 ? -22.997 34.201 -44.141 1.00 37.81 176 SER A CA 1
ATOM 1401 C C . SER A 1 176 ? -22.698 35.474 -44.938 1.00 37.81 176 SER A C 1
ATOM 1403 O O . SER A 1 176 ? -23.365 36.486 -44.777 1.00 37.81 176 SER A O 1
ATOM 1405 N N . ILE A 1 177 ? -21.901 35.304 -46.000 1.00 36.72 177 ILE A N 1
ATOM 1406 C CA . ILE A 1 177 ? -22.307 35.703 -47.360 1.00 36.72 177 ILE A CA 1
ATOM 1407 C C . ILE A 1 177 ? -21.947 34.547 -48.302 1.00 36.72 177 ILE A C 1
ATOM 1409 O O . ILE A 1 177 ? -20.817 34.067 -48.298 1.00 36.72 177 ILE A O 1
ATOM 1413 N N . GLY A 1 178 ? -22.931 34.073 -49.066 1.00 35.97 178 GLY A N 1
ATOM 1414 C CA . GLY A 1 178 ? -22.761 33.059 -50.105 1.00 35.97 178 GLY A CA 1
ATOM 1415 C C . GLY A 1 178 ? -22.910 33.611 -51.526 1.00 35.97 178 GLY A C 1
ATOM 1416 O O . GLY A 1 178 ? -23.176 34.797 -51.703 1.00 35.97 178 GLY A O 1
ATOM 1417 N N . CYS A 1 179 ? -22.883 32.665 -52.485 1.00 33.47 179 CYS A N 1
ATOM 1418 C CA . CYS A 1 179 ? -23.347 32.755 -53.888 1.00 33.47 179 CYS A CA 1
ATOM 1419 C C . CYS A 1 179 ? -22.420 33.536 -54.865 1.00 33.47 179 CYS A C 1
ATOM 1421 O O . CYS A 1 179 ? -21.828 34.523 -54.466 1.00 33.47 179 CYS A O 1
ATOM 1423 N N . VAL A 1 180 ? -22.187 33.207 -56.151 1.00 36.09 180 VAL A N 1
ATOM 1424 C CA . VAL A 1 180 ? -22.799 32.352 -57.201 1.00 36.09 180 VAL A CA 1
ATOM 1425 C C . VAL A 1 180 ? -21.738 32.088 -58.315 1.00 36.09 180 VAL A C 1
ATOM 1427 O O . VAL A 1 180 ? -20.843 32.904 -58.493 1.00 36.09 180 VAL A O 1
ATOM 1430 N N . LYS A 1 181 ? -21.900 30.972 -59.056 1.00 39.00 181 LYS A N 1
ATOM 1431 C CA . LYS A 1 181 ? -21.482 30.612 -60.447 1.00 39.00 181 LYS A CA 1
ATOM 1432 C C . LYS A 1 181 ? -20.423 31.456 -61.196 1.00 39.00 181 LYS A C 1
ATOM 1434 O O . LYS A 1 181 ? -20.640 32.636 -61.451 1.00 39.00 181 LYS A O 1
ATOM 1439 N N . ASN A 1 182 ? -19.448 30.766 -61.797 1.00 40.91 182 ASN A N 1
ATOM 1440 C CA . ASN A 1 182 ? -19.460 30.387 -63.226 1.00 40.91 182 ASN A CA 1
ATOM 1441 C C . ASN A 1 182 ? -18.539 29.188 -63.469 1.00 40.91 182 ASN A C 1
ATOM 1443 O O . ASN A 1 182 ? -17.492 29.125 -62.789 1.00 40.91 182 ASN A O 1
#

Radius of gyration: 24.94 Å; Cα contacts (8 Å, |Δi|>4): 120; chains: 1; bounding box: 48×45×90 Å

Organism: Brassica carinata (NCBI:txid52824)

InterPro domains:
  IPR004140 Exocyst complex component Exo70 [PTHR12542] (3-154)
  IPR016159 Cullin repeat-like-containing domain superfamily [SSF74788] (2-153)
  IPR046364 Exocyst complex subunit Exo70, C-terminal [PF03081] (3-150)

Nearest PDB structures (foldseek):
  4rl5-assembly1_A  TM=8.945E-01  e=1.180E-06  Arabidopsis thaliana
  8dp5-assembly1_C  TM=2.507E-01  e=4.743E-01  Homo sapiens
  5ok9-assembly1_E  TM=2.063E-01  e=4.092E-01  Homo sapiens
  6twz-assembly2_C  TM=1.899E-01  e=1.883E+00  Homo sapiens
  6t80-assembly1_A  TM=1.749E-01  e=1.547E+00  Homo sapiens

Solvent-accessible surface area (backbone atoms only — not comparable to full-atom values): 10791 Å² total; per-residue (Å²): 115,33,66,60,31,47,52,50,30,52,55,48,45,52,50,51,53,50,34,69,76,40,77,50,31,82,75,60,38,69,68,50,52,55,54,50,54,52,49,33,51,54,32,46,53,51,20,51,49,58,56,41,45,62,35,62,66,27,50,80,62,92,86,55,71,90,70,53,62,68,55,46,52,50,33,53,54,44,27,51,55,34,42,52,59,37,48,64,60,43,22,56,35,71,48,86,54,63,67,63,43,50,52,50,38,52,52,50,44,69,60,48,45,60,59,50,37,55,51,46,67,70,47,50,71,68,43,72,81,49,96,68,45,78,80,73,55,78,71,46,58,76,52,51,54,58,57,46,68,60,44,32,68,38,57,76,78,76,75,88,74,91,73,91,75,90,76,86,86,80,88,80,81,84,79,85,86,79,90,80,90,134

Sequence (182 aa):
MCLSYFFIVNNLQFVVVTVRSTRLKSLLGDDWLTKHEAKVRSYAEKYEKAAWTNVFASLPAKTSAKLSAEEATTCFKRFHASFAGAYMKQSSCVIEDAKLRDELKVSIARKLVPEYREFYEKYLPMLRQDRNIETLVSFKPDNLENYLSDLFHGTTIISDSSHSASSSLSSSSCCSIGCVKN

Secondary structure (DSSP, 8-state):
-HHHHHHHHHHHHHHHHHHHHSTHHHHHHHHHHHHHHHHHHHHHHHHHHHHHHHHHHHSPPTTPPPPPHHHHHHHHHHHHHHHHHHHHHHHT-B---HHHHHHHHHHHHHHHHHHHHHHHHHHHHHHTTSTTHHHH-S--HHHHHHHHHTTTB-----------------------------

pLDDT: mean 79.9, std 19.64, range [33.06, 96.5]